Protein AF-A0A2G9TLX3-F1 (afdb_monomer)

pLDDT: mean 87.87, std 11.17, range [46.94, 97.94]

Mean predicted aligned error: 18.11 Å

Radius of gyration: 87.42 Å; Cα contacts (8 Å, |Δi|>4): 52; chains: 1; bounding box: 132×71×232 Å

Solvent-accessible s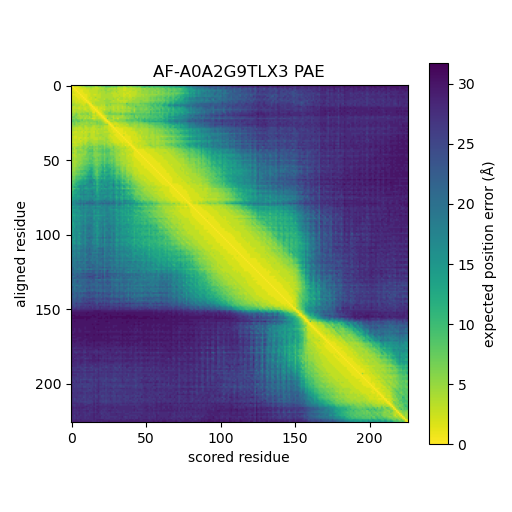urface area (backbone atoms only — not comparable to full-atom values): 12057 Å² total; per-residue (Å²): 104,75,36,47,56,42,23,53,44,14,67,75,66,41,23,43,83,88,74,67,50,65,52,96,43,73,65,58,30,51,54,51,25,49,52,27,42,53,45,57,65,47,49,60,57,52,48,55,51,49,51,50,52,49,53,54,49,53,52,50,49,54,53,49,58,56,51,50,54,54,51,51,52,50,49,52,44,48,67,52,52,50,50,49,51,53,50,52,53,56,48,50,55,50,50,51,55,52,50,51,56,50,49,53,52,48,52,53,51,51,52,53,50,53,55,50,52,51,52,51,50,52,52,52,52,52,49,54,50,50,53,53,50,50,52,50,52,49,53,52,50,51,52,51,49,53,52,51,49,51,63,72,64,50,79,84,67,62,51,72,68,54,59,49,46,56,50,52,50,52,54,50,50,54,51,49,53,52,49,52,55,51,52,52,52,49,54,51,50,52,51,50,51,52,52,53,52,50,53,53,52,51,52,52,52,53,49,54,52,49,51,49,44,53,61,60,49,48,53,48,52,56,61,75,73,110

Organism: Teladorsagia circumcincta (NCBI:txid45464)

Foldseek 3Di:
DVLQVQLVCLLVQCAHPVPRHHDPDPVVSNVSSVVSVVCVVVVVVVVVVVVVVVVVVVVVVVVVVVVVVVVVVVVCCCVPPVVVVVVVVVVVVVVVVVVVVVVVVVVVVVVVVVVVVVVVVVVVVVVVVVVVVVVVVVVVVVVVVVVVVCVVVPPPPPPVVNVVVVVVVVVVVVVVVVVVVVVVVVVVVVVVVVVVVVVVVVVVVVVVVVVVCCVPVVVVVVVV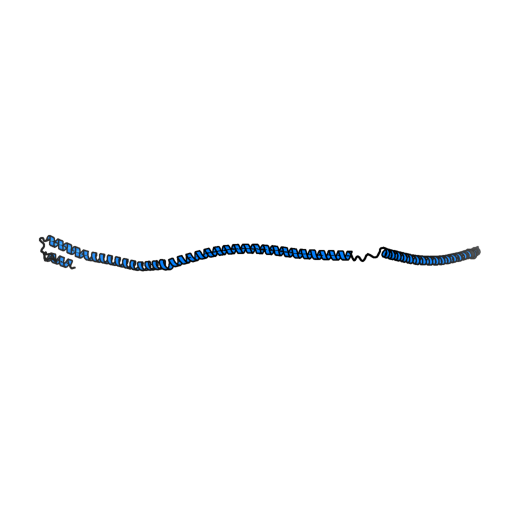VD

Structure (mmCIF, N/CA/C/O backbone):
data_AF-A0A2G9TLX3-F1
#
_entry.id   AF-A0A2G9TLX3-F1
#
loop_
_atom_site.group_PDB
_atom_site.id
_atom_site.type_symbol
_atom_site.label_atom_id
_atom_site.label_alt_id
_atom_site.label_comp_id
_atom_site.label_asym_id
_atom_site.label_entity_id
_atom_site.label_seq_id
_atom_site.pdbx_PDB_ins_code
_atom_site.Cartn_x
_atom_site.Cartn_y
_atom_site.Cartn_z
_atom_site.occupancy
_atom_site.B_iso_or_equiv
_atom_site.auth_seq_id
_atom_site.auth_comp_id
_atom_site.auth_asym_id
_atom_site.auth_atom_id
_atom_site.pdbx_PDB_model_num
ATOM 1 N N . THR A 1 1 ? -46.660 -21.086 75.936 1.00 73.44 1 THR A N 1
ATOM 2 C CA . THR A 1 1 ? -46.114 -19.746 75.601 1.00 73.44 1 THR A CA 1
ATOM 3 C C . THR A 1 1 ? -46.505 -18.732 76.670 1.00 73.44 1 THR A C 1
ATOM 5 O O . THR A 1 1 ? -47.383 -19.012 77.476 1.00 73.44 1 THR A O 1
ATOM 8 N N . LEU A 1 2 ? -45.856 -17.562 76.717 1.00 83.44 2 LEU A N 1
ATOM 9 C CA . LEU A 1 2 ? -46.166 -16.490 77.683 1.00 83.44 2 LEU A CA 1
ATOM 10 C C . LEU A 1 2 ? -47.637 -16.030 77.580 1.00 83.44 2 LEU A C 1
ATOM 12 O O . LEU A 1 2 ? -48.294 -15.775 78.585 1.00 83.44 2 LEU A O 1
ATOM 16 N N . TYR A 1 3 ? -48.181 -16.026 76.360 1.00 86.44 3 TYR A N 1
ATOM 17 C CA . TYR A 1 3 ? -49.583 -15.712 76.091 1.00 86.44 3 TYR A CA 1
ATOM 18 C C . TYR A 1 3 ? -50.564 -16.798 76.562 1.00 86.44 3 TYR A C 1
ATOM 20 O O . TYR A 1 3 ? -51.626 -16.458 77.077 1.00 86.44 3 TYR A O 1
ATOM 28 N N . GLU A 1 4 ? -50.209 -18.084 76.474 1.00 84.38 4 GLU A N 1
ATOM 29 C CA . GLU A 1 4 ? -51.008 -19.179 77.055 1.00 84.38 4 GLU A CA 1
ATOM 30 C C . GLU A 1 4 ? -51.047 -19.100 78.584 1.00 84.38 4 GLU A C 1
ATOM 32 O O . GLU A 1 4 ? -52.126 -19.196 79.166 1.00 84.38 4 GLU A O 1
ATOM 37 N N . SER A 1 5 ? -49.909 -18.842 79.247 1.00 86.06 5 SER A N 1
ATOM 38 C CA . SER A 1 5 ? -49.898 -18.699 80.710 1.00 86.06 5 SER A CA 1
ATOM 39 C C . SER A 1 5 ? -50.701 -17.482 81.165 1.00 86.06 5 SER A C 1
ATOM 41 O O . SER A 1 5 ? -51.419 -17.549 82.158 1.00 86.06 5 SER A O 1
ATOM 43 N N . TRP A 1 6 ? -50.630 -16.378 80.418 1.00 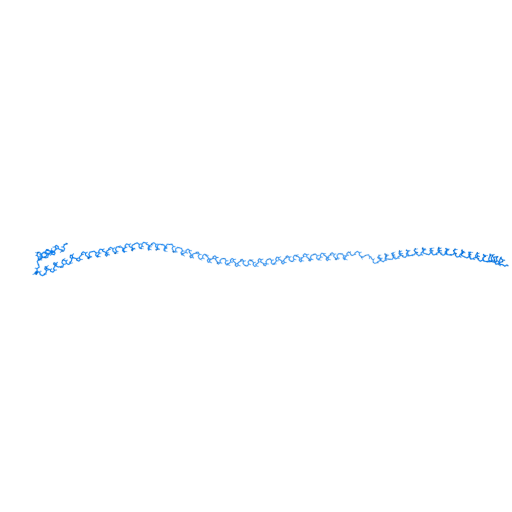88.25 6 TRP A N 1
ATOM 44 C CA . TRP A 1 6 ? -51.455 -15.196 80.657 1.00 88.25 6 TRP A CA 1
ATOM 45 C C . TRP A 1 6 ? -52.939 -15.453 80.393 1.00 88.25 6 TRP A C 1
ATOM 47 O O . TRP A 1 6 ? -53.775 -14.969 81.150 1.00 88.25 6 TRP A O 1
ATOM 57 N N . SER A 1 7 ? -53.288 -16.239 79.376 1.00 86.69 7 SER A N 1
ATOM 58 C CA . SER A 1 7 ? -54.673 -16.631 79.095 1.00 86.69 7 SER A CA 1
ATOM 59 C C . SER A 1 7 ? -55.254 -17.505 80.216 1.00 86.69 7 SER A C 1
ATOM 61 O O . SER A 1 7 ? -56.364 -17.259 80.703 1.00 86.69 7 SER A O 1
ATOM 63 N N . GLU A 1 8 ? -54.474 -18.468 80.714 1.00 85.44 8 GLU A N 1
ATOM 64 C CA . GLU A 1 8 ? -54.830 -19.270 81.886 1.00 85.44 8 GLU A CA 1
ATOM 65 C C . GLU A 1 8 ? -54.961 -18.430 83.162 1.00 85.44 8 GLU A C 1
ATOM 67 O O . GLU A 1 8 ? -55.834 -18.673 83.995 1.00 85.44 8 GLU A O 1
ATOM 72 N N . GLU A 1 9 ? -54.100 -17.434 83.346 1.00 84.50 9 GLU A N 1
ATOM 73 C CA . GLU A 1 9 ? -54.146 -16.566 84.518 1.00 84.50 9 GLU A CA 1
ATOM 74 C C . GLU A 1 9 ? -55.348 -15.610 84.481 1.00 84.50 9 GLU A C 1
ATOM 76 O O . GLU A 1 9 ? -56.028 -15.438 85.496 1.00 84.50 9 GLU A O 1
ATOM 81 N N . VAL A 1 10 ? -55.687 -15.071 83.305 1.00 86.31 10 VAL A N 1
ATOM 82 C CA . VAL A 1 10 ? -56.891 -14.253 83.080 1.00 86.31 10 VAL A CA 1
ATOM 83 C C . VAL A 1 10 ? -58.158 -15.051 83.372 1.00 86.31 10 VAL A C 1
ATOM 85 O O . VAL A 1 10 ? -59.064 -14.545 84.037 1.00 86.31 10 VAL A O 1
ATOM 88 N N . THR A 1 11 ? -58.224 -16.307 82.925 1.00 82.25 11 THR A N 1
ATOM 89 C CA . THR A 1 11 ? -59.381 -17.184 83.164 1.00 82.25 11 THR A CA 1
ATOM 90 C C . THR A 1 11 ? -59.491 -17.619 84.626 1.00 82.25 11 THR A C 1
ATOM 92 O O . THR A 1 11 ? -60.596 -17.626 85.171 1.00 82.25 11 THR A O 1
ATOM 95 N N . LYS A 1 12 ? -58.367 -17.900 85.304 1.00 84.50 12 LYS A N 1
ATOM 96 C CA . LYS A 1 12 ? -58.331 -18.284 86.731 1.00 84.50 12 LYS A CA 1
ATOM 97 C C . LYS A 1 12 ? -58.613 -17.115 87.681 1.00 84.50 12 LYS A C 1
ATOM 99 O O . LYS A 1 12 ? -59.341 -17.287 88.656 1.00 84.50 12 LYS A O 1
ATOM 104 N N . ARG A 1 13 ? -58.031 -15.935 87.439 1.00 84.50 13 ARG A N 1
ATOM 105 C CA . ARG A 1 13 ? -58.075 -14.788 88.371 1.00 84.50 13 ARG A CA 1
ATOM 106 C C . ARG A 1 13 ? -59.071 -13.697 87.976 1.00 84.50 13 ARG A C 1
ATOM 108 O O . ARG A 1 13 ? -59.382 -12.844 88.806 1.00 84.50 13 ARG A O 1
ATOM 115 N N . SER A 1 14 ? -59.597 -13.718 86.746 1.00 82.50 14 SER A N 1
ATOM 116 C CA . SER A 1 14 ? -60.480 -12.667 86.203 1.00 82.50 14 SER A CA 1
ATOM 117 C C . SER A 1 14 ? -59.888 -11.253 86.345 1.00 82.50 14 SER A C 1
ATOM 119 O O . SER A 1 14 ? -60.608 -10.272 86.559 1.00 82.50 14 SER A O 1
ATOM 121 N N . CYS A 1 15 ? -58.565 -11.139 86.232 1.00 83.81 15 CYS A N 1
ATOM 122 C CA . CYS A 1 15 ? -57.826 -9.882 86.250 1.00 83.81 15 CYS A CA 1
ATOM 123 C C . CYS A 1 15 ? -56.797 -9.842 85.116 1.00 83.81 15 CYS A C 1
ATOM 125 O O . CYS A 1 15 ? -56.424 -10.872 84.558 1.00 83.81 15 CYS A O 1
ATOM 127 N N . CYS A 1 16 ? -56.377 -8.637 84.737 1.00 83.62 16 CYS A N 1
ATOM 128 C CA . CYS A 1 16 ? -55.334 -8.447 83.737 1.00 83.62 16 CYS A CA 1
ATOM 129 C C . CYS A 1 16 ? -53.972 -8.917 84.291 1.00 83.62 16 CYS A C 1
ATOM 131 O O . CYS A 1 16 ? -53.586 -8.454 85.363 1.00 83.62 16 CYS A O 1
ATOM 133 N N . PRO A 1 17 ? -53.200 -9.743 83.566 1.00 82.19 17 PRO A N 1
ATOM 134 C CA . PRO A 1 17 ? -51.939 -10.310 84.046 1.00 82.19 17 PRO A CA 1
ATOM 135 C C . PRO A 1 17 ? -50.790 -9.288 84.054 1.00 82.19 17 PRO A C 1
ATOM 137 O O . PRO A 1 17 ? -49.752 -9.532 84.654 1.00 82.19 17 PRO A O 1
ATOM 140 N N . LEU A 1 18 ? -50.972 -8.126 83.412 1.00 83.69 18 LEU A N 1
ATOM 141 C CA . LEU A 1 18 ? -49.962 -7.061 83.337 1.00 83.69 18 LEU A CA 1
ATOM 142 C C . LEU A 1 18 ? -50.152 -5.953 84.378 1.00 83.69 18 LEU A C 1
ATOM 144 O O . LEU A 1 18 ? -49.200 -5.262 84.721 1.00 83.69 18 LEU A O 1
ATOM 148 N N . CYS A 1 19 ? -51.384 -5.728 84.838 1.00 86.62 19 CYS A N 1
ATOM 149 C CA . CYS A 1 19 ? -51.700 -4.615 85.740 1.00 86.62 19 CYS A CA 1
ATOM 150 C C . CYS A 1 19 ? -52.618 -4.994 86.909 1.00 86.62 19 CYS A C 1
ATOM 152 O O . CYS A 1 19 ? -53.073 -4.106 87.628 1.00 86.62 19 CYS A O 1
ATOM 154 N N . GLU A 1 20 ? -52.938 -6.284 87.057 1.00 82.62 20 GLU A N 1
ATOM 155 C CA . GLU A 1 20 ? -53.738 -6.902 88.129 1.00 82.62 20 GLU A CA 1
ATOM 156 C C . GLU A 1 20 ? -55.159 -6.338 88.326 1.00 82.62 20 GLU A C 1
ATOM 158 O O . GLU A 1 20 ? -55.901 -6.760 89.217 1.00 82.62 20 GLU A O 1
ATOM 163 N N . ARG A 1 21 ? -55.604 -5.420 87.460 1.00 84.44 21 ARG A N 1
ATOM 164 C CA . ARG A 1 21 ? -56.958 -4.859 87.501 1.00 84.44 21 ARG A CA 1
ATOM 165 C C . ARG A 1 21 ? -57.988 -5.942 87.193 1.00 84.44 21 ARG A C 1
ATOM 167 O O . ARG A 1 21 ? -57.887 -6.626 86.174 1.00 84.44 21 ARG A O 1
ATOM 174 N N . ARG A 1 22 ? -58.996 -6.079 88.061 1.00 83.31 22 ARG A N 1
ATOM 175 C CA . ARG A 1 22 ? -60.128 -6.994 87.849 1.00 83.31 22 ARG A CA 1
ATOM 176 C C . ARG A 1 22 ? -61.022 -6.495 86.721 1.00 83.31 22 ARG A C 1
ATOM 178 O O . ARG A 1 22 ? -61.288 -5.297 86.624 1.00 83.31 22 ARG A O 1
ATOM 185 N N . PHE A 1 23 ? -61.516 -7.417 85.903 1.00 83.44 23 PHE A N 1
ATOM 186 C CA . PHE A 1 23 ? -62.503 -7.078 84.885 1.00 83.44 23 PHE A CA 1
ATOM 187 C C . PHE A 1 23 ? -63.855 -6.782 85.536 1.00 83.44 23 PHE A C 1
ATOM 189 O O . PHE A 1 23 ? -64.290 -7.480 86.451 1.00 83.44 23 PHE A O 1
ATOM 196 N N . THR A 1 24 ? -64.533 -5.744 85.047 1.00 79.19 24 THR A N 1
ATOM 197 C CA . THR A 1 24 ? -65.889 -5.378 85.485 1.00 79.19 24 THR A CA 1
ATOM 198 C C . THR A 1 24 ? -66.944 -6.375 85.000 1.00 79.19 24 THR A C 1
ATOM 200 O O . THR A 1 24 ? -68.021 -6.461 85.584 1.00 79.19 24 THR A O 1
ATOM 203 N N . SER A 1 25 ? -66.637 -7.161 83.963 1.00 80.94 25 SER A N 1
ATOM 204 C CA . SER A 1 25 ? -67.500 -8.206 83.413 1.00 80.94 25 SER A CA 1
ATOM 205 C C . SER A 1 25 ? -66.706 -9.477 83.099 1.00 80.94 25 SER A C 1
ATOM 207 O O . SER A 1 25 ? -65.547 -9.422 82.683 1.00 80.94 25 SER A O 1
ATOM 209 N N . LYS A 1 26 ? -67.346 -10.646 83.253 1.00 79.50 26 LYS A N 1
ATOM 210 C CA . LYS A 1 26 ? -66.757 -11.940 82.855 1.00 79.50 26 LYS A CA 1
ATOM 211 C C . LYS A 1 26 ? -66.467 -12.001 81.349 1.00 79.50 26 LYS A C 1
ATOM 213 O O . LYS A 1 26 ? -65.502 -12.634 80.941 1.00 79.50 26 LYS A O 1
ATOM 218 N N . THR A 1 27 ? -67.258 -11.297 80.541 1.00 83.25 27 THR A N 1
ATOM 219 C CA . THR A 1 27 ? -67.095 -11.210 79.084 1.00 83.25 27 THR A CA 1
ATOM 220 C C . THR A 1 27 ? -65.762 -10.572 78.686 1.00 83.25 27 THR A C 1
ATOM 222 O O . THR A 1 27 ? -65.105 -11.076 77.783 1.00 83.25 27 THR A O 1
ATOM 225 N N . GLY A 1 28 ? -65.310 -9.529 79.398 1.00 82.31 28 GLY A N 1
ATOM 226 C CA . GLY A 1 28 ? -64.027 -8.872 79.113 1.00 82.31 28 GLY A CA 1
ATOM 227 C C . GLY A 1 28 ? -62.806 -9.752 79.408 1.00 82.31 28 GLY A C 1
ATOM 228 O O . GLY A 1 28 ? -61.821 -9.705 78.677 1.00 82.31 28 GLY A O 1
ATOM 229 N N . ALA A 1 29 ? -62.889 -10.606 80.435 1.00 83.94 29 ALA A N 1
ATOM 230 C CA . ALA A 1 29 ? -61.846 -11.591 80.730 1.00 83.94 29 ALA A CA 1
ATOM 231 C C . ALA A 1 29 ? -61.767 -12.679 79.641 1.00 83.94 29 ALA A C 1
ATOM 233 O O . ALA A 1 29 ? -60.675 -13.060 79.225 1.00 83.94 29 ALA A O 1
ATOM 234 N N . ILE A 1 30 ? -62.918 -13.143 79.143 1.00 85.06 30 ILE A N 1
ATOM 235 C CA . ILE A 1 30 ? -62.998 -14.150 78.073 1.00 85.06 30 ILE A CA 1
ATOM 236 C C . ILE A 1 30 ? -62.476 -13.584 76.746 1.00 85.06 30 ILE A C 1
ATOM 238 O O . ILE A 1 30 ? -61.712 -14.254 76.062 1.00 85.06 30 ILE A O 1
ATOM 242 N N . GLU A 1 31 ? -62.828 -12.344 76.398 1.00 87.56 31 GLU A N 1
ATOM 243 C CA . GLU A 1 31 ? -62.357 -11.701 75.165 1.00 87.56 31 GLU A CA 1
ATOM 244 C C . GLU A 1 31 ? -60.836 -11.490 75.171 1.00 87.56 31 GLU A C 1
ATOM 246 O O .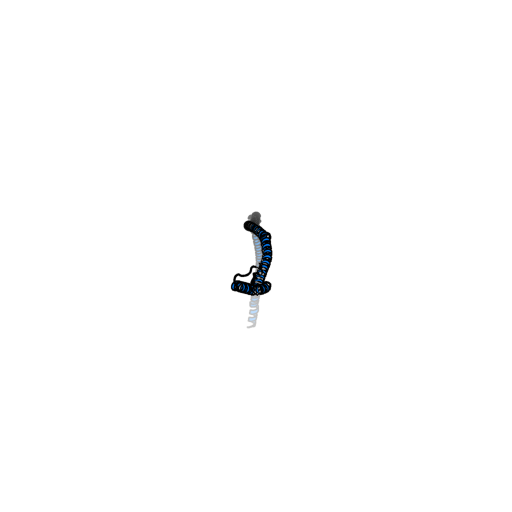 GLU A 1 31 ? -60.171 -11.740 74.165 1.00 87.56 31 GLU A O 1
ATOM 251 N N . LEU A 1 32 ? -60.262 -11.073 76.307 1.00 86.06 32 LEU A N 1
ATOM 252 C CA . LEU A 1 32 ? -58.810 -10.952 76.437 1.00 86.06 32 LEU A CA 1
ATOM 253 C C . LEU A 1 32 ? -58.123 -12.322 76.376 1.00 86.06 32 LEU A C 1
ATOM 255 O O . LEU A 1 32 ? -57.114 -12.454 75.695 1.00 86.06 32 LEU A O 1
ATOM 259 N N . SER A 1 33 ? -58.664 -13.335 77.056 1.00 86.56 33 SER A N 1
ATOM 260 C CA . SER A 1 33 ? -58.145 -14.708 77.005 1.00 86.56 33 SER A CA 1
ATOM 261 C C . SER A 1 33 ? -58.169 -15.278 75.580 1.00 86.56 33 SER A C 1
ATOM 263 O O . SER A 1 33 ? -57.171 -15.860 75.155 1.00 86.56 33 SER A O 1
ATOM 265 N N . GLY A 1 34 ? -59.245 -15.033 74.823 1.00 88.00 34 GLY A N 1
ATOM 266 C CA . GLY A 1 34 ? -59.351 -15.385 73.405 1.00 88.00 34 GLY A CA 1
ATOM 267 C C . GLY A 1 34 ? -58.285 -14.691 72.559 1.00 88.00 34 GLY A C 1
ATOM 268 O O . GLY A 1 34 ? -57.508 -15.365 71.898 1.00 88.00 34 GLY A O 1
ATOM 269 N N . LYS A 1 35 ? -58.141 -13.365 72.683 1.00 88.94 35 LYS A N 1
ATOM 270 C CA . LYS A 1 35 ? -57.097 -12.604 71.968 1.00 88.94 35 LYS A CA 1
ATOM 271 C C . LYS A 1 35 ? -55.680 -13.054 72.325 1.00 88.94 35 LYS A C 1
ATOM 273 O O . LYS A 1 35 ? -54.818 -13.084 71.457 1.00 88.94 35 LYS A O 1
ATOM 278 N N . LEU A 1 36 ? -55.417 -13.389 73.589 1.00 87.81 36 LEU A N 1
ATOM 279 C CA . LEU A 1 36 ? -54.118 -13.911 74.020 1.00 87.81 36 LEU A CA 1
ATOM 280 C C . LEU A 1 36 ? -53.831 -15.276 73.385 1.00 87.81 36 LEU A C 1
ATOM 282 O O . LEU A 1 36 ? -52.704 -15.516 72.969 1.00 87.81 36 LEU A O 1
ATOM 286 N N . LEU A 1 37 ? -54.838 -16.142 73.272 1.00 86.31 37 LEU A N 1
ATOM 287 C CA . LEU A 1 37 ? -54.704 -17.442 72.617 1.00 86.31 37 LEU A CA 1
ATOM 288 C C . LEU A 1 37 ? -54.538 -17.296 71.095 1.00 86.31 37 LEU A C 1
ATOM 290 O O . LEU A 1 37 ? -53.656 -17.912 70.510 1.00 86.31 37 LEU A O 1
ATOM 294 N N . ASP A 1 38 ? -55.309 -16.409 70.466 1.00 88.69 38 ASP A N 1
ATOM 295 C CA . ASP A 1 38 ? -55.179 -16.095 69.039 1.00 88.69 38 ASP A CA 1
ATOM 296 C C . ASP A 1 38 ? -53.779 -15.550 68.727 1.00 88.69 38 ASP A C 1
ATOM 298 O O . ASP A 1 38 ? -53.137 -15.968 67.764 1.00 88.69 38 ASP A O 1
ATOM 302 N N . MET A 1 39 ? -53.250 -14.667 69.582 1.00 86.25 39 MET A N 1
ATOM 303 C CA . MET A 1 39 ? -51.867 -14.203 69.472 1.00 86.25 39 MET A CA 1
ATOM 304 C C . MET A 1 39 ? -50.852 -15.315 69.752 1.00 86.25 39 MET A C 1
ATOM 306 O O . MET A 1 39 ? -49.802 -15.333 69.115 1.00 86.25 39 MET A O 1
ATOM 310 N N . SER A 1 40 ? -51.121 -16.251 70.669 1.00 87.56 40 SER A N 1
ATOM 311 C CA . SER A 1 40 ? -50.199 -17.366 70.926 1.00 87.56 40 SER A CA 1
ATOM 312 C C . SER A 1 40 ? -50.056 -18.289 69.719 1.00 87.56 40 SER A C 1
ATOM 314 O O . SER A 1 40 ? -48.986 -18.865 69.535 1.00 87.56 40 SER A O 1
ATOM 316 N N . LEU A 1 41 ? -51.107 -18.393 68.902 1.00 86.56 41 LEU A N 1
ATOM 317 C CA . LEU A 1 41 ? -51.125 -19.167 67.666 1.00 86.56 41 LEU A CA 1
ATOM 318 C C . LEU A 1 41 ? -50.537 -18.391 66.477 1.00 86.56 41 LEU A C 1
ATOM 320 O O . LEU A 1 41 ? -49.801 -18.974 65.693 1.00 86.56 41 LEU A O 1
ATOM 324 N N . ALA A 1 42 ? -50.816 -17.090 66.350 1.00 88.06 42 ALA A N 1
ATOM 325 C CA . ALA A 1 42 ? -50.397 -16.295 65.189 1.00 88.06 42 ALA A CA 1
ATOM 326 C C . ALA A 1 42 ? -48.952 -15.762 65.263 1.00 88.06 42 ALA A C 1
ATOM 328 O O . ALA A 1 42 ? -48.285 -15.623 64.239 1.00 88.06 42 ALA A O 1
ATOM 329 N N . VAL A 1 43 ? -48.451 -15.448 66.463 1.00 88.81 43 VAL A N 1
ATOM 330 C CA . VAL A 1 43 ? -47.122 -14.833 66.642 1.00 88.81 43 VAL A CA 1
ATOM 331 C C . VAL A 1 43 ? -45.967 -15.723 66.151 1.00 88.81 43 VAL A C 1
ATOM 333 O O . VAL A 1 43 ? -45.069 -15.176 65.516 1.00 88.81 43 VAL A O 1
ATOM 336 N N . PRO A 1 44 ? -45.945 -17.050 66.386 1.00 89.81 44 PRO A N 1
ATOM 337 C CA . PRO A 1 44 ? -44.897 -17.919 65.842 1.00 89.81 44 PRO A CA 1
ATOM 338 C C . PRO A 1 44 ? -44.818 -17.883 64.309 1.00 89.81 44 PRO A C 1
ATOM 340 O O . PRO A 1 44 ? -43.733 -17.704 63.760 1.00 89.81 44 PRO A O 1
ATOM 343 N N . ASP A 1 45 ? -45.963 -17.954 63.626 1.00 90.31 45 ASP A N 1
ATOM 344 C CA . ASP A 1 45 ? -46.032 -17.908 62.159 1.00 90.31 45 ASP A CA 1
ATOM 345 C C . ASP A 1 45 ? -45.565 -16.551 61.609 1.00 90.31 45 ASP A C 1
ATOM 347 O O . ASP A 1 45 ? -44.864 -16.475 60.593 1.00 90.31 45 ASP A O 1
ATOM 351 N N . ASP A 1 46 ? -45.934 -15.460 62.287 1.00 91.62 46 ASP A N 1
ATOM 352 C CA . ASP A 1 46 ? -45.483 -14.115 61.940 1.00 91.62 46 ASP A CA 1
ATOM 353 C C . ASP A 1 46 ? -43.971 -13.945 62.159 1.00 91.62 46 ASP A C 1
ATOM 355 O O . ASP A 1 46 ? -43.312 -13.323 61.320 1.00 91.62 46 ASP A O 1
ATOM 359 N N . ILE A 1 47 ? -43.410 -14.520 63.231 1.00 92.69 47 ILE A N 1
ATOM 360 C CA . ILE A 1 47 ? -41.962 -14.547 63.485 1.00 92.69 47 ILE A CA 1
ATOM 361 C C . ILE A 1 47 ? -41.251 -15.301 62.360 1.00 92.69 47 ILE A C 1
ATOM 363 O O . ILE A 1 47 ? -40.369 -14.728 61.726 1.00 92.69 47 ILE A O 1
ATOM 367 N N . GLU A 1 48 ? -41.676 -16.522 62.026 1.00 94.44 48 GLU A N 1
ATOM 368 C CA . GLU A 1 48 ? -41.057 -17.302 60.946 1.00 94.44 48 GLU A CA 1
ATOM 369 C C . GLU A 1 48 ? -41.161 -16.607 59.580 1.00 94.44 48 GLU A C 1
ATOM 371 O O . GLU A 1 48 ? -40.256 -16.701 58.742 1.00 94.44 48 GLU A O 1
ATOM 376 N N . ARG A 1 49 ? -42.275 -15.915 59.313 1.00 95.62 49 ARG A N 1
ATOM 377 C CA . ARG A 1 49 ? -42.445 -15.132 58.082 1.00 95.62 49 ARG A CA 1
ATOM 378 C C . ARG A 1 49 ? -41.468 -13.961 58.042 1.00 95.62 49 ARG A C 1
ATOM 380 O O . ARG A 1 49 ? -40.862 -13.725 56.996 1.00 95.62 49 ARG A O 1
ATOM 387 N N . LEU A 1 50 ? -41.332 -13.225 59.144 1.00 95.44 50 LEU A N 1
ATOM 388 C CA . LEU A 1 50 ? -40.411 -12.094 59.242 1.00 95.44 50 LEU A CA 1
ATOM 389 C C . LEU A 1 50 ? -38.954 -12.554 59.150 1.00 95.44 50 LEU A C 1
ATOM 391 O O . LEU A 1 50 ? -38.183 -11.947 58.414 1.00 95.44 50 LEU A O 1
ATOM 395 N N . GLU A 1 51 ? -38.589 -13.659 59.799 1.00 95.75 51 GLU A N 1
ATOM 396 C CA . GLU A 1 51 ? -37.251 -14.251 59.702 1.00 95.75 51 GLU A CA 1
ATOM 397 C C . GLU A 1 51 ? -36.907 -14.642 58.261 1.00 95.75 51 GLU A C 1
ATOM 399 O O . GLU A 1 51 ? -35.831 -14.295 57.771 1.00 95.75 51 GLU A O 1
ATOM 404 N N . ARG A 1 52 ? -37.839 -15.272 57.532 1.00 96.69 52 ARG A N 1
ATOM 405 C CA . ARG A 1 52 ? -37.656 -15.568 56.100 1.00 96.69 52 ARG A CA 1
ATOM 406 C C . ARG A 1 52 ? -37.468 -14.305 55.264 1.00 96.69 52 ARG A C 1
ATOM 408 O O . ARG A 1 52 ? -36.581 -14.264 54.414 1.00 96.69 52 ARG A O 1
ATOM 415 N N . GLN A 1 53 ? -38.263 -13.264 55.508 1.00 96.00 53 GLN A N 1
ATOM 416 C CA . GLN A 1 53 ? -38.129 -11.993 54.789 1.00 96.00 53 GLN A CA 1
ATOM 417 C C . GLN A 1 53 ? -36.786 -11.308 55.060 1.00 96.00 53 GLN A C 1
ATOM 419 O O . GLN A 1 53 ? -36.173 -10.786 54.127 1.00 96.00 53 GLN A O 1
ATOM 424 N N . VAL A 1 54 ? -36.313 -11.335 56.308 1.00 97.31 54 VAL A N 1
ATOM 425 C CA . VAL A 1 54 ? -34.998 -10.802 56.685 1.00 97.31 54 VAL A CA 1
ATOM 426 C C . VAL A 1 54 ? -33.890 -11.590 55.991 1.00 97.31 54 VAL A C 1
ATOM 428 O O . VAL A 1 54 ? -33.057 -10.984 55.322 1.00 97.31 54 VAL A O 1
ATOM 431 N N . GLN A 1 55 ? -33.928 -12.925 56.029 1.00 96.62 55 GLN A N 1
ATOM 432 C CA . GLN A 1 55 ? -32.937 -13.766 55.346 1.00 96.62 55 GLN A CA 1
ATOM 433 C C . GLN A 1 55 ? -32.895 -13.516 53.831 1.00 96.62 55 GLN A C 1
ATOM 435 O O . GLN A 1 55 ? -31.816 -13.414 53.243 1.00 96.62 55 GLN A O 1
ATOM 440 N N . GLU A 1 56 ? -34.052 -13.379 53.178 1.00 96.81 56 GLU A N 1
ATOM 441 C CA . GLU A 1 56 ? -34.118 -13.043 51.753 1.00 96.81 56 GLU A CA 1
ATOM 442 C C . GLU A 1 56 ? -33.546 -11.654 51.445 1.00 96.81 56 GLU A C 1
ATOM 444 O O . GLU A 1 56 ? -32.903 -11.467 50.406 1.00 96.81 56 GLU A O 1
ATOM 449 N N . ALA A 1 57 ? -33.796 -10.670 52.310 1.00 96.00 57 ALA A N 1
ATOM 450 C CA . ALA A 1 57 ? -33.264 -9.321 52.159 1.00 96.00 57 ALA A CA 1
ATOM 451 C C . ALA A 1 57 ? -31.738 -9.302 52.335 1.00 96.00 57 ALA A C 1
ATOM 453 O O . ALA A 1 57 ? -31.042 -8.751 51.483 1.00 96.00 57 ALA A O 1
ATOM 454 N N . GLU A 1 58 ? -31.213 -9.979 53.356 1.00 96.06 58 GLU A N 1
ATOM 455 C CA . GLU A 1 58 ? -29.773 -10.119 53.601 1.00 96.06 58 GLU A CA 1
ATOM 456 C C . GLU A 1 58 ? -29.059 -10.847 52.454 1.00 96.06 58 GLU A C 1
ATOM 458 O O . GLU A 1 58 ? -27.959 -10.476 52.045 1.00 96.06 58 GLU A O 1
ATOM 463 N N . GLU A 1 59 ? -29.682 -11.884 51.890 1.00 96.44 59 GLU A N 1
ATOM 464 C CA . GLU A 1 59 ? -29.162 -12.599 50.724 1.00 96.44 59 GLU A CA 1
ATOM 465 C C . GLU A 1 59 ? -29.109 -11.689 49.485 1.00 96.44 59 GLU A C 1
ATOM 467 O O . GLU A 1 59 ? -28.116 -11.686 48.749 1.00 96.44 59 GLU A O 1
ATOM 472 N N . LYS A 1 60 ? -30.148 -10.873 49.257 1.00 96.31 60 LYS A N 1
ATOM 473 C CA . LYS A 1 60 ? -30.161 -9.869 48.181 1.00 96.31 60 LYS A CA 1
ATOM 474 C C . LYS A 1 60 ? -29.086 -8.807 48.400 1.00 96.31 60 LYS A C 1
ATOM 476 O O . LYS A 1 60 ? -28.387 -8.461 47.448 1.00 96.31 60 LYS A O 1
ATOM 481 N N . GLU A 1 61 ? -28.911 -8.330 49.628 1.00 95.19 61 GLU A N 1
ATOM 482 C CA . GLU A 1 61 ? -27.882 -7.351 49.976 1.00 95.19 61 GLU A CA 1
ATOM 483 C C . G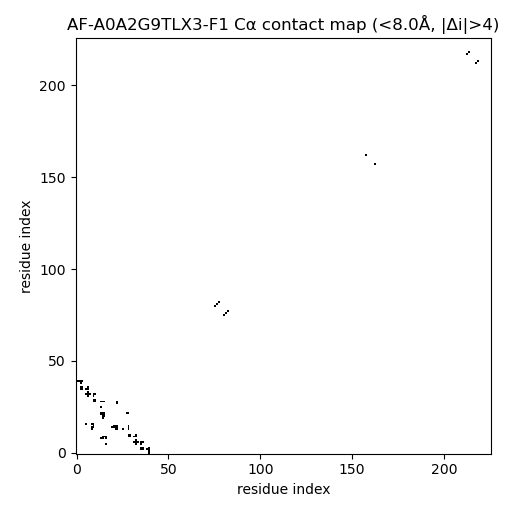LU A 1 61 ? -26.474 -7.912 49.748 1.00 95.19 61 GLU A C 1
ATOM 485 O O . GLU A 1 61 ? -25.655 -7.265 49.093 1.00 95.19 61 GLU A O 1
ATOM 490 N N . ARG A 1 62 ? -26.214 -9.165 50.151 1.00 95.56 62 ARG A N 1
ATOM 491 C CA . ARG A 1 62 ? -24.944 -9.855 49.865 1.00 95.56 62 ARG A CA 1
ATOM 492 C C . ARG A 1 62 ? -24.666 -9.960 48.364 1.00 95.56 62 ARG A C 1
ATOM 494 O O . ARG A 1 62 ? -23.543 -9.708 47.924 1.00 95.56 62 ARG A O 1
ATOM 501 N N . ARG A 1 63 ? -25.677 -10.276 47.549 1.00 95.62 63 ARG A N 1
ATOM 502 C CA . ARG A 1 63 ? -25.530 -10.312 46.081 1.00 95.62 63 ARG A CA 1
ATOM 503 C C . ARG A 1 63 ? -25.233 -8.934 45.496 1.00 95.62 63 ARG A C 1
ATOM 505 O O . ARG A 1 63 ? -24.375 -8.825 44.620 1.00 95.62 63 ARG A O 1
ATOM 512 N N . LEU A 1 64 ? -25.901 -7.888 45.982 1.00 95.88 64 LEU A N 1
ATOM 513 C CA . LEU A 1 64 ? -25.662 -6.512 45.543 1.00 95.88 64 LEU A CA 1
ATOM 514 C C . LEU A 1 64 ? -24.263 -6.025 45.931 1.00 95.88 64 LEU A C 1
ATOM 516 O O . LEU A 1 64 ? -23.576 -5.438 45.096 1.00 95.88 64 LEU A O 1
ATOM 520 N N . ALA A 1 65 ? -23.805 -6.324 47.148 1.00 95.56 65 ALA A N 1
ATOM 521 C CA . ALA A 1 65 ? -22.456 -5.996 47.600 1.00 95.56 65 ALA A CA 1
ATOM 522 C C . ALA A 1 65 ? -21.385 -6.629 46.694 1.00 95.56 65 ALA A C 1
ATOM 524 O O . ALA A 1 65 ? -20.460 -5.94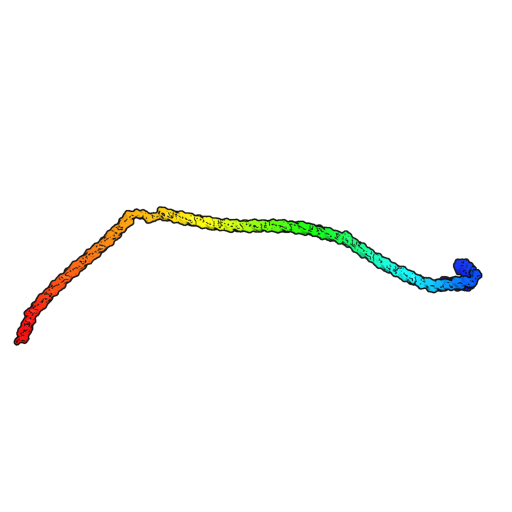3 46.257 1.00 95.56 65 ALA A O 1
ATOM 525 N N . ASN A 1 66 ? -21.557 -7.900 46.314 1.00 95.12 66 ASN A N 1
ATOM 526 C CA . ASN A 1 66 ? -20.663 -8.567 45.363 1.00 95.12 66 ASN A CA 1
ATOM 527 C C . ASN A 1 66 ? -20.714 -7.926 43.964 1.00 95.12 66 ASN A C 1
ATOM 529 O O . ASN A 1 66 ? -19.675 -7.704 43.341 1.00 95.12 66 ASN A O 1
ATOM 533 N N . ALA A 1 67 ? -21.906 -7.576 43.471 1.00 95.75 67 ALA A N 1
ATOM 534 C CA . ALA A 1 67 ? -22.060 -6.915 42.176 1.00 95.75 67 ALA A CA 1
ATOM 535 C C . ALA A 1 67 ? -21.377 -5.534 42.133 1.00 95.75 67 ALA A C 1
ATOM 537 O O . ALA A 1 67 ? -20.772 -5.180 41.119 1.00 95.75 67 ALA A O 1
ATOM 538 N N . LEU A 1 68 ? -21.410 -4.770 43.231 1.00 96.06 68 LEU A N 1
ATOM 539 C CA . LEU A 1 68 ? -20.750 -3.463 43.326 1.00 96.06 68 LEU A CA 1
ATOM 540 C C . LEU A 1 68 ? -19.232 -3.551 43.131 1.00 96.06 68 LEU A C 1
ATOM 542 O O . LEU A 1 68 ? -18.659 -2.687 42.466 1.00 96.06 68 LEU A O 1
ATOM 546 N N . ILE A 1 69 ? -18.590 -4.609 43.638 1.00 94.69 69 ILE A N 1
ATOM 547 C CA . ILE A 1 69 ? -17.149 -4.838 43.445 1.00 94.69 69 ILE A CA 1
ATOM 548 C C . ILE A 1 69 ? -16.832 -4.984 41.952 1.00 94.69 69 ILE A C 1
ATOM 550 O O . ILE A 1 69 ? -15.902 -4.354 41.446 1.00 94.69 69 ILE A O 1
ATOM 554 N N . HIS A 1 70 ? -17.632 -5.765 41.223 1.00 93.88 70 HIS A N 1
ATOM 555 C CA . HIS A 1 70 ? -17.456 -5.935 39.781 1.00 93.88 70 HIS A CA 1
ATOM 556 C C . HIS A 1 70 ? -17.705 -4.636 39.008 1.00 93.88 70 HIS A C 1
ATOM 558 O O . HIS A 1 70 ? -16.967 -4.322 38.075 1.00 93.88 70 HIS A O 1
ATOM 564 N N . VAL A 1 71 ? -18.696 -3.838 39.413 1.00 96.31 71 VAL A N 1
ATOM 565 C CA . VAL A 1 71 ? -18.949 -2.522 38.809 1.00 96.31 71 VAL A CA 1
ATOM 566 C C . VAL A 1 71 ? -17.763 -1.576 39.016 1.00 96.31 71 VAL A C 1
ATOM 568 O O . VAL A 1 71 ? -17.364 -0.894 38.071 1.00 96.31 71 VAL A O 1
ATOM 571 N N . ASP A 1 72 ? -17.169 -1.542 40.210 1.00 95.38 72 ASP A N 1
ATOM 572 C CA . ASP A 1 72 ? -15.988 -0.718 40.491 1.00 95.38 72 ASP A CA 1
ATOM 573 C C . ASP A 1 72 ? -14.769 -1.157 39.661 1.00 95.38 72 ASP A C 1
ATOM 575 O O . ASP A 1 72 ? -14.081 -0.329 39.059 1.00 95.38 72 ASP A O 1
ATOM 579 N N . GLN A 1 73 ? -14.551 -2.469 39.529 1.00 94.25 73 GLN A N 1
ATOM 580 C CA . GLN A 1 73 ? -13.516 -3.018 38.648 1.00 94.25 73 GLN A CA 1
ATOM 581 C C . GLN A 1 73 ? -13.739 -2.613 37.183 1.00 94.25 73 GLN A C 1
ATOM 583 O O . GLN A 1 73 ? -12.805 -2.154 36.521 1.00 94.25 73 GLN A O 1
ATOM 588 N N . CYS A 1 74 ? -14.974 -2.711 36.683 1.00 94.25 74 CYS A N 1
ATOM 589 C CA . CYS A 1 74 ? -15.327 -2.280 35.331 1.00 94.25 74 CYS A CA 1
ATOM 590 C C . CYS A 1 74 ? -15.088 -0.778 35.125 1.00 94.25 74 CYS A C 1
ATOM 592 O O . CYS A 1 74 ? -14.526 -0.388 34.100 1.00 94.25 74 CYS A O 1
ATOM 594 N N . LYS A 1 75 ? -15.445 0.065 36.103 1.00 95.75 75 LYS A N 1
ATOM 595 C CA . LYS A 1 75 ? -15.164 1.509 36.060 1.00 95.75 75 LYS A CA 1
ATOM 596 C C . LYS A 1 75 ? -13.665 1.787 35.985 1.00 95.75 75 LYS A C 1
ATOM 598 O O . LYS A 1 75 ? -13.237 2.518 35.098 1.00 95.75 75 LYS A O 1
ATOM 603 N N . LYS A 1 76 ? -12.852 1.136 36.822 1.00 95.12 76 LYS A N 1
ATOM 604 C CA . LYS A 1 76 ? -11.383 1.266 36.793 1.00 95.12 76 LYS A CA 1
ATOM 605 C C . LYS A 1 76 ? -10.783 0.857 35.447 1.00 95.12 76 LYS A C 1
ATOM 607 O O . LYS A 1 76 ? -9.900 1.543 34.935 1.00 95.12 76 LYS A O 1
ATOM 612 N N . ILE A 1 77 ? -11.264 -0.233 34.847 1.00 95.19 77 ILE A N 1
ATOM 613 C CA . ILE A 1 77 ? -10.809 -0.677 33.520 1.00 95.19 77 ILE A CA 1
ATOM 614 C C . ILE A 1 77 ? -11.195 0.342 32.443 1.00 95.19 77 ILE A C 1
ATOM 616 O O . ILE A 1 77 ? -10.367 0.687 31.598 1.00 95.19 77 ILE A O 1
ATOM 620 N N . MET A 1 78 ? -12.431 0.835 32.480 1.00 93.94 78 MET A N 1
ATOM 621 C CA . MET A 1 78 ? -12.939 1.810 31.520 1.00 93.94 78 MET A CA 1
ATOM 622 C C . MET A 1 78 ? -12.185 3.145 31.609 1.00 93.94 78 MET A C 1
ATOM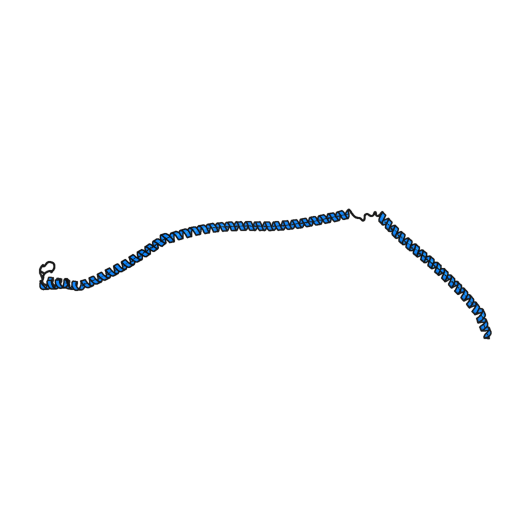 624 O O . MET A 1 78 ? -11.739 3.673 30.590 1.00 93.94 78 MET A O 1
ATOM 628 N N . ASP A 1 79 ? -12.004 3.674 32.817 1.00 92.31 79 ASP A N 1
ATOM 629 C CA . ASP A 1 79 ? -11.360 4.968 33.025 1.00 92.31 79 ASP A CA 1
ATOM 630 C C . ASP A 1 79 ? -9.841 4.915 32.856 1.00 92.31 79 ASP A C 1
ATOM 632 O O . ASP A 1 79 ? -9.259 5.862 32.332 1.00 92.31 79 ASP A O 1
ATOM 636 N N . GLY A 1 80 ? -9.201 3.814 33.249 1.00 91.25 80 GLY A N 1
ATOM 637 C CA . GLY A 1 80 ? -7.762 3.634 33.098 1.00 91.25 80 GLY A CA 1
ATOM 638 C C . GLY A 1 80 ? -7.386 3.141 31.705 1.00 91.25 80 GLY A C 1
ATOM 639 O O . GLY A 1 80 ? -6.794 3.861 30.908 1.00 91.25 80 GLY A O 1
ATOM 640 N N . LYS A 1 81 ? -7.726 1.887 31.395 1.00 93.56 81 LYS A N 1
ATOM 641 C CA . LYS A 1 81 ? -7.199 1.200 30.208 1.00 93.56 81 LYS A CA 1
ATOM 642 C C . LYS A 1 81 ? -7.896 1.639 28.928 1.00 93.56 81 LYS A C 1
ATOM 644 O O . LYS A 1 81 ? -7.228 1.953 27.949 1.00 93.56 81 LYS A O 1
ATOM 649 N N . VAL A 1 82 ? -9.229 1.688 28.921 1.00 94.75 82 VAL A N 1
ATOM 650 C CA . VAL A 1 82 ? -9.978 1.961 27.681 1.00 94.75 82 VAL A CA 1
ATOM 651 C C . VAL A 1 82 ? -9.751 3.393 27.199 1.00 94.75 82 VAL A C 1
ATOM 653 O O . VAL A 1 82 ? -9.556 3.604 26.004 1.00 94.75 82 VAL A O 1
ATOM 656 N N . LYS A 1 83 ? -9.734 4.382 28.102 1.00 94.88 83 LYS A N 1
ATOM 657 C CA . LYS A 1 83 ? -9.436 5.776 27.731 1.00 94.88 83 LYS A CA 1
ATOM 658 C C . LYS A 1 83 ? -8.023 5.944 27.171 1.00 94.88 83 LYS A C 1
ATOM 660 O O . LYS A 1 83 ? -7.873 6.625 26.158 1.00 94.88 83 LYS A O 1
ATOM 665 N N . VAL A 1 84 ? -7.020 5.316 27.787 1.00 95.12 84 VAL A N 1
ATOM 666 C CA . VAL A 1 84 ? -5.628 5.374 27.311 1.00 95.12 84 VAL A CA 1
ATOM 667 C C . VAL A 1 84 ? -5.503 4.737 25.930 1.00 95.12 84 VAL A C 1
ATOM 669 O O . VAL A 1 84 ? -5.067 5.411 25.003 1.00 95.12 84 VAL A O 1
ATOM 672 N N . VAL A 1 85 ? -6.006 3.512 25.751 1.00 96.06 85 VAL A N 1
ATOM 673 C CA . VAL A 1 85 ? -5.952 2.813 24.455 1.00 96.06 85 VAL A CA 1
ATOM 674 C C . VAL A 1 85 ? -6.682 3.601 23.367 1.00 96.06 85 VAL A C 1
ATOM 676 O O . VAL A 1 85 ? -6.184 3.726 22.255 1.00 96.06 85 VAL A O 1
ATOM 679 N N . ARG A 1 86 ? -7.843 4.201 23.663 1.00 95.50 86 ARG A N 1
ATOM 680 C CA . ARG A 1 86 ? -8.545 5.060 22.691 1.00 95.50 86 ARG A CA 1
ATOM 681 C C . ARG A 1 86 ? -7.714 6.269 22.274 1.00 95.50 86 ARG A C 1
ATOM 683 O O . ARG A 1 86 ? -7.761 6.656 21.108 1.00 95.50 86 ARG A O 1
ATOM 690 N N . LYS A 1 87 ? -6.980 6.873 23.211 1.00 96.06 87 LYS A N 1
ATOM 691 C CA . LYS A 1 87 ? -6.087 7.991 22.912 1.00 96.06 87 LYS A CA 1
ATOM 692 C C . LYS A 1 87 ? -4.915 7.533 22.042 1.00 96.06 87 LYS A C 1
ATOM 694 O O . LYS A 1 87 ? -4.692 8.150 21.009 1.00 96.06 87 LYS A O 1
ATOM 699 N N . GLU A 1 88 ? -4.258 6.433 22.404 1.00 96.69 88 GLU A N 1
ATOM 700 C CA . GLU A 1 88 ? -3.149 5.844 21.638 1.00 96.69 88 GLU A CA 1
ATOM 701 C C . GLU A 1 88 ? -3.574 5.484 20.212 1.00 96.69 88 GLU A C 1
ATOM 703 O O . GLU A 1 88 ? -2.929 5.898 19.256 1.00 96.69 88 GLU A O 1
ATOM 708 N N . VAL A 1 89 ? -4.718 4.812 20.041 1.00 96.81 89 VAL A N 1
ATOM 709 C CA . VAL A 1 89 ? -5.297 4.530 18.716 1.00 96.81 89 VAL A CA 1
ATOM 710 C C . VAL A 1 89 ? -5.552 5.827 17.941 1.00 96.81 89 VAL A C 1
ATOM 712 O O . VAL A 1 89 ? -5.269 5.912 16.749 1.00 96.81 89 VAL A O 1
ATOM 715 N N . GLY A 1 90 ? -6.057 6.866 18.608 1.00 97.56 90 GLY A N 1
ATOM 716 C CA . GLY A 1 90 ? -6.258 8.178 17.996 1.00 97.56 90 GLY A CA 1
ATOM 717 C C . GLY A 1 90 ? -4.961 8.897 17.602 1.00 97.56 90 GLY A C 1
ATOM 718 O O . GLY A 1 90 ? -4.977 9.695 16.661 1.00 97.56 90 GLY A O 1
ATOM 719 N N . ASP A 1 91 ? -3.859 8.654 18.307 1.00 97.06 91 ASP A N 1
ATOM 720 C CA . ASP A 1 91 ? -2.531 9.179 17.981 1.00 97.06 91 ASP A CA 1
ATOM 721 C C . ASP A 1 91 ? -1.920 8.397 16.803 1.00 97.06 91 ASP A C 1
ATOM 723 O O . ASP A 1 91 ? -1.518 9.016 15.815 1.00 97.06 91 ASP A O 1
ATOM 727 N N . TYR A 1 92 ? -1.983 7.060 16.823 1.00 97.00 92 TYR A N 1
ATOM 728 C CA . TYR A 1 92 ? -1.534 6.206 15.716 1.00 97.00 92 TYR A CA 1
ATOM 729 C C . TYR A 1 92 ? -2.280 6.491 14.410 1.00 97.00 92 TYR A C 1
ATOM 731 O O . TYR A 1 92 ? -1.650 6.633 13.367 1.00 97.00 92 TYR A O 1
ATOM 739 N N . ASN A 1 93 ? -3.601 6.683 14.455 1.00 96.75 93 ASN A N 1
ATOM 740 C CA . ASN A 1 93 ? -4.379 7.038 13.262 1.00 96.75 93 ASN A CA 1
ATOM 741 C C . ASN A 1 93 ? -3.947 8.392 12.666 1.00 96.75 93 ASN A C 1
ATOM 743 O O . ASN A 1 93 ? -3.962 8.588 11.448 1.00 96.75 93 ASN A O 1
ATOM 747 N N . ARG A 1 94 ? -3.558 9.357 13.512 1.00 97.06 94 ARG A N 1
ATOM 748 C CA . ARG A 1 94 ? -3.037 10.654 13.049 1.00 97.06 94 ARG A CA 1
ATOM 749 C C . ARG A 1 94 ? -1.657 10.505 12.417 1.00 97.06 94 ARG A C 1
ATOM 751 O O . ARG A 1 94 ? -1.399 11.122 11.380 1.00 97.06 94 ARG A O 1
ATOM 758 N N . GLU A 1 95 ? -0.798 9.685 13.010 1.00 97.19 95 GLU A N 1
ATOM 759 C CA . GLU A 1 95 ? 0.514 9.360 12.455 1.00 97.19 95 GLU A CA 1
ATOM 760 C C . GLU A 1 95 ? 0.383 8.646 11.102 1.00 97.19 95 GLU A C 1
ATOM 762 O O . GLU A 1 95 ? 0.970 9.099 10.118 1.00 97.19 95 GLU A O 1
ATOM 767 N N . GLU A 1 96 ? -0.473 7.629 10.999 1.00 95.38 96 GLU A N 1
ATOM 768 C CA . GLU A 1 96 ? -0.764 6.907 9.756 1.00 95.38 96 GLU A CA 1
ATOM 769 C C . GLU A 1 96 ? -1.246 7.852 8.645 1.00 95.38 96 GLU A C 1
ATOM 771 O O . GLU A 1 96 ? -0.747 7.810 7.514 1.00 95.38 96 GLU A O 1
ATOM 776 N N . ALA A 1 97 ? -2.155 8.780 8.960 1.00 96.94 97 ALA A N 1
ATOM 777 C CA . ALA A 1 97 ? -2.620 9.779 8.003 1.00 96.94 97 ALA A CA 1
ATOM 778 C C . ALA A 1 97 ? -1.481 10.706 7.530 1.00 96.94 97 ALA A C 1
ATOM 780 O O . ALA A 1 97 ? -1.422 11.093 6.357 1.00 96.94 97 ALA A O 1
ATOM 781 N N . SER A 1 98 ? -0.554 11.064 8.423 1.00 97.06 98 SER A N 1
ATOM 782 C CA . SER A 1 98 ? 0.615 11.886 8.089 1.00 97.06 98 SER A CA 1
ATOM 783 C C . SER A 1 98 ? 1.623 11.138 7.203 1.00 97.06 98 SER A C 1
ATOM 785 O O . SER A 1 98 ? 2.126 11.694 6.216 1.00 97.06 98 SER A O 1
ATOM 787 N N . LEU A 1 99 ? 1.856 9.855 7.490 1.00 96.69 99 LEU A N 1
ATOM 788 C CA . LEU A 1 99 ? 2.722 8.975 6.712 1.00 96.69 99 LEU A CA 1
ATOM 789 C C . LEU A 1 99 ? 2.133 8.713 5.327 1.00 96.69 99 LEU A C 1
ATOM 791 O O . LEU A 1 99 ? 2.850 8.804 4.333 1.00 96.69 99 LEU A O 1
ATOM 795 N N . THR A 1 100 ? 0.819 8.515 5.233 1.00 96.69 100 THR A N 1
ATOM 796 C CA . THR A 1 100 ? 0.105 8.346 3.960 1.00 96.69 100 THR A CA 1
ATOM 797 C C . THR A 1 100 ? 0.284 9.564 3.050 1.00 96.69 100 THR A C 1
ATOM 799 O O . THR A 1 100 ? 0.676 9.424 1.890 1.00 96.69 100 THR A O 1
ATOM 802 N N . LYS A 1 101 ? 0.126 10.785 3.584 1.00 97.50 101 LYS A N 1
ATOM 803 C CA . LYS A 1 101 ? 0.409 12.024 2.832 1.00 97.50 101 LYS A CA 1
ATOM 804 C C . LYS A 1 101 ? 1.867 12.109 2.374 1.00 97.50 101 LYS A C 1
ATOM 806 O O . LYS A 1 101 ? 2.156 12.610 1.285 1.00 97.50 101 LYS A O 1
ATOM 811 N N . THR A 1 102 ? 2.801 11.651 3.201 1.00 97.69 102 THR A N 1
ATOM 812 C CA . THR A 1 102 ? 4.233 11.649 2.869 1.00 97.69 102 THR A CA 1
ATOM 813 C C . THR A 1 102 ? 4.547 10.633 1.770 1.00 97.69 102 THR A C 1
ATOM 815 O O . THR A 1 102 ? 5.264 10.962 0.822 1.00 97.69 102 THR A O 1
ATOM 818 N N . LEU A 1 103 ? 3.942 9.445 1.824 1.00 97.25 103 LEU A N 1
ATOM 819 C CA . LEU A 1 103 ? 4.031 8.425 0.780 1.00 97.25 103 LEU A CA 1
ATOM 820 C C . LEU A 1 103 ? 3.486 8.927 -0.557 1.00 97.25 103 LEU A C 1
ATOM 822 O O . LEU A 1 103 ? 4.131 8.738 -1.586 1.00 97.25 103 LEU A O 1
ATOM 826 N N . GLU A 1 104 ? 2.346 9.616 -0.568 1.00 97.38 104 GLU A N 1
ATOM 827 C CA . GLU A 1 104 ? 1.814 10.220 -1.795 1.00 97.38 104 GLU A CA 1
ATOM 828 C C . GLU A 1 104 ? 2.770 11.256 -2.396 1.00 97.38 104 GLU A C 1
ATOM 830 O O . GLU A 1 104 ? 3.002 11.260 -3.608 1.00 97.38 104 GLU A O 1
ATOM 835 N N . LYS A 1 105 ? 3.376 12.113 -1.562 1.00 97.69 105 LYS A N 1
ATOM 836 C CA . LYS A 1 105 ? 4.395 13.074 -2.014 1.00 97.69 105 LYS A CA 1
ATOM 837 C C . LYS A 1 105 ? 5.606 12.363 -2.617 1.00 97.69 105 LYS A C 1
ATOM 839 O O . LYS A 1 105 ? 6.082 12.773 -3.675 1.00 97.69 105 LYS A O 1
ATOM 844 N N . LEU A 1 106 ? 6.096 11.303 -1.972 1.00 97.31 106 LEU A N 1
ATOM 845 C CA . LEU A 1 106 ? 7.221 10.509 -2.471 1.00 97.31 106 LEU A CA 1
ATOM 846 C C . LEU A 1 106 ? 6.881 9.797 -3.783 1.00 97.31 106 LEU A C 1
ATOM 848 O O . LEU A 1 106 ? 7.683 9.846 -4.711 1.00 97.31 106 LEU A O 1
ATOM 852 N N . ARG A 1 107 ? 5.678 9.228 -3.916 1.00 97.69 107 ARG A N 1
ATOM 853 C CA . ARG A 1 107 ? 5.204 8.618 -5.170 1.00 97.69 107 ARG A CA 1
ATOM 854 C C . ARG A 1 107 ? 5.177 9.620 -6.320 1.00 97.69 107 ARG A C 1
ATOM 856 O O . ARG A 1 107 ? 5.662 9.306 -7.404 1.00 97.69 107 ARG A O 1
ATOM 863 N N . LYS A 1 108 ? 4.675 10.838 -6.084 1.00 97.81 108 LYS A N 1
ATOM 864 C CA . LYS A 1 108 ? 4.689 11.913 -7.092 1.00 97.81 108 LYS A CA 1
ATOM 865 C C . LYS A 1 108 ? 6.118 12.281 -7.500 1.00 97.81 108 LYS A C 1
ATOM 867 O O . LYS A 1 108 ? 6.404 12.349 -8.692 1.00 97.81 108 LYS A O 1
ATOM 872 N N . LYS A 1 109 ? 7.028 12.446 -6.531 1.00 97.56 109 LYS A N 1
ATOM 873 C CA . LYS A 1 109 ? 8.453 12.702 -6.810 1.00 97.56 109 LYS A CA 1
ATOM 874 C C . LYS A 1 109 ? 9.085 11.573 -7.626 1.00 97.56 109 LYS A C 1
ATOM 876 O O . LYS A 1 109 ? 9.712 11.844 -8.646 1.00 97.56 109 LYS A O 1
ATOM 881 N N . HIS A 1 110 ? 8.858 10.321 -7.241 1.00 97.19 110 HIS A N 1
ATOM 882 C CA . HIS A 1 110 ? 9.362 9.163 -7.972 1.00 97.19 110 HIS A CA 1
ATOM 883 C C . HIS A 1 110 ? 8.840 9.123 -9.414 1.00 97.19 110 HIS A C 1
ATOM 885 O O . HIS A 1 110 ? 9.622 8.939 -10.341 1.00 97.19 110 HIS A O 1
ATOM 891 N N . ALA A 1 111 ? 7.544 9.371 -9.634 1.00 97.56 111 ALA A N 1
ATOM 892 C CA . ALA A 1 111 ? 6.971 9.436 -10.978 1.00 97.56 111 ALA A CA 1
ATOM 893 C C . ALA A 1 111 ? 7.635 10.530 -11.834 1.00 97.56 111 ALA A C 1
ATOM 895 O O . ALA A 1 111 ? 8.017 10.274 -12.977 1.00 97.56 111 ALA A O 1
ATOM 896 N N . THR A 1 112 ? 7.852 11.725 -11.269 1.00 97.38 112 THR A N 1
ATOM 897 C CA . THR A 1 112 ? 8.567 12.799 -11.980 1.00 97.38 112 THR A CA 1
ATOM 898 C C . THR A 1 112 ? 10.011 12.418 -12.308 1.00 97.38 112 THR A C 1
ATOM 900 O O . THR A 1 112 ? 10.436 12.583 -13.451 1.00 97.38 112 THR A O 1
ATOM 903 N N . GLN A 1 113 ? 10.749 11.832 -11.362 1.00 96.50 113 GLN A N 1
ATOM 904 C CA . GLN A 1 113 ? 12.125 11.384 -11.586 1.00 96.50 113 GLN A CA 1
ATOM 905 C C . GLN A 1 113 ? 12.203 10.270 -12.629 1.00 96.50 113 GLN A C 1
ATOM 907 O O . GLN A 1 113 ? 13.043 10.335 -13.518 1.00 96.50 113 GLN A O 1
ATOM 912 N N . SER A 1 114 ? 11.296 9.297 -12.576 1.00 97.25 114 SER A N 1
ATOM 913 C CA . SER A 1 114 ? 11.215 8.212 -13.554 1.00 97.25 114 SER A CA 1
ATOM 914 C C . SER A 1 114 ? 10.939 8.743 -14.966 1.00 97.25 114 SER A C 1
ATOM 916 O O . SER A 1 114 ? 11.604 8.338 -15.918 1.00 97.25 114 SER A O 1
ATOM 918 N N . SER A 1 115 ? 10.040 9.725 -15.107 1.00 96.94 115 SER A N 1
ATOM 919 C CA . SER A 1 115 ? 9.786 10.375 -16.400 1.00 96.94 115 SER A CA 1
ATOM 920 C C . SER A 1 115 ? 11.002 11.146 -16.929 1.00 96.94 115 SER A C 1
ATOM 922 O O . SER A 1 115 ? 11.289 11.097 -18.123 1.00 96.94 115 SER A O 1
ATOM 924 N N . SER A 1 116 ? 11.752 11.810 -16.043 1.00 96.88 116 SER A N 1
ATOM 925 C CA . SER A 1 116 ? 12.995 12.504 -16.394 1.00 96.88 116 SER A CA 1
ATOM 926 C C . SER A 1 116 ? 14.080 11.515 -16.818 1.00 96.88 116 SER A C 1
ATOM 928 O O . SER A 1 116 ? 14.726 11.697 -17.845 1.00 96.88 116 SER A O 1
ATOM 930 N N . PHE A 1 117 ? 14.225 10.413 -16.081 1.00 97.44 117 PHE A N 1
ATOM 931 C CA . PHE A 1 117 ? 15.164 9.347 -16.410 1.00 97.44 117 PHE A CA 1
ATOM 932 C C . PHE A 1 117 ? 14.865 8.724 -17.776 1.00 97.44 117 PHE A C 1
ATOM 934 O O . PHE A 1 117 ? 15.782 8.523 -18.564 1.00 97.44 117 PHE A O 1
ATOM 941 N N . LYS A 1 118 ? 13.586 8.493 -18.100 1.00 97.69 118 LYS A N 1
ATOM 942 C CA . LYS A 1 118 ? 13.190 8.020 -19.431 1.00 97.69 118 LYS A CA 1
ATOM 943 C C . LYS A 1 118 ? 13.637 8.987 -20.532 1.00 97.69 118 LYS A C 1
ATOM 945 O O . LYS A 1 118 ? 14.268 8.553 -21.483 1.00 97.69 118 LYS A O 1
ATOM 950 N N . ARG A 1 119 ? 13.415 10.294 -20.350 1.00 96.94 119 ARG A N 1
ATOM 951 C CA . ARG A 1 119 ? 13.901 11.317 -21.295 1.00 96.94 119 ARG A CA 1
ATOM 952 C C . ARG A 1 119 ? 15.423 11.307 -21.436 1.00 96.94 119 ARG A C 1
ATOM 954 O O . ARG A 1 119 ? 15.927 11.491 -22.533 1.00 96.94 119 ARG A O 1
ATOM 961 N N . LEU A 1 120 ? 16.161 11.087 -20.347 1.00 97.31 120 LEU A N 1
ATOM 962 C CA . LEU A 1 120 ? 17.621 10.969 -20.405 1.00 97.31 120 LEU A CA 1
ATOM 963 C C . LEU A 1 120 ? 18.074 9.740 -21.200 1.00 97.31 120 LEU A C 1
ATOM 965 O O . LEU A 1 120 ? 19.090 9.812 -21.888 1.00 97.31 120 LEU A O 1
ATOM 969 N N . LEU A 1 121 ? 17.339 8.627 -21.126 1.00 97.44 121 LEU A N 1
ATOM 970 C CA . LEU A 1 121 ? 17.612 7.457 -21.961 1.00 97.44 121 LEU A CA 1
ATOM 971 C C . LEU A 1 121 ? 17.361 7.747 -23.443 1.00 97.44 121 LEU A C 1
ATOM 973 O O . LEU A 1 121 ? 18.190 7.360 -24.263 1.00 97.44 121 LEU A O 1
ATOM 977 N N . ASP A 1 122 ? 16.283 8.463 -23.767 1.00 97.44 122 ASP A N 1
ATOM 978 C CA . ASP A 1 122 ? 15.982 8.874 -25.143 1.00 97.44 122 ASP A CA 1
ATOM 979 C C . ASP A 1 122 ? 17.104 9.779 -25.690 1.00 97.44 122 ASP A C 1
ATOM 981 O O . ASP A 1 122 ? 17.695 9.482 -26.724 1.00 97.44 122 ASP A O 1
ATOM 985 N N . VAL A 1 123 ? 17.519 10.796 -24.921 1.00 97.44 123 VAL A N 1
ATOM 986 C CA . VAL A 1 123 ? 18.652 11.670 -25.283 1.00 97.44 123 VAL A CA 1
ATOM 987 C C . VAL A 1 123 ? 19.950 10.877 -25.454 1.00 97.44 123 VAL A C 1
ATOM 989 O O . VAL A 1 123 ? 20.726 11.146 -26.367 1.00 97.44 123 VAL A O 1
ATOM 992 N N . LYS A 1 124 ? 20.213 9.880 -24.601 1.00 97.75 124 LYS A N 1
ATOM 993 C CA . LYS A 1 124 ? 21.394 9.015 -24.743 1.00 97.75 124 LYS A CA 1
ATOM 994 C C . LYS A 1 124 ? 21.356 8.215 -26.050 1.00 97.75 124 LYS A C 1
ATOM 996 O O . LYS A 1 124 ? 22.404 8.040 -26.679 1.00 97.75 124 LYS A O 1
ATOM 1001 N N . ALA A 1 125 ? 20.185 7.718 -26.446 1.00 97.56 125 ALA A N 1
ATOM 1002 C CA . ALA A 1 125 ? 20.016 7.019 -27.715 1.00 97.56 125 ALA A CA 1
ATOM 1003 C C . ALA A 1 125 ? 20.275 7.961 -28.902 1.00 97.56 125 ALA A C 1
ATOM 1005 O O . ALA A 1 125 ? 21.040 7.601 -29.796 1.00 97.56 125 ALA A O 1
ATOM 1006 N N . ASP A 1 126 ? 19.746 9.187 -28.851 1.00 97.94 126 ASP A N 1
ATOM 1007 C CA . ASP A 1 126 ? 19.973 10.211 -29.877 1.00 97.94 126 ASP A CA 1
ATOM 1008 C C . ASP A 1 126 ? 21.458 10.580 -30.004 1.00 97.94 126 ASP A C 1
ATOM 1010 O O . ASP A 1 126 ? 21.989 10.642 -31.110 1.00 97.94 126 ASP A O 1
ATOM 1014 N N . VAL A 1 127 ? 22.165 10.767 -28.884 1.00 97.25 127 VAL A N 1
ATOM 1015 C CA . VAL A 1 127 ? 23.616 11.028 -28.891 1.00 97.25 127 VAL A CA 1
ATOM 1016 C C . VAL A 1 127 ? 24.383 9.863 -29.516 1.00 97.25 127 VAL A C 1
ATOM 1018 O O . VAL A 1 127 ? 25.250 10.088 -30.354 1.00 97.25 127 VAL A O 1
ATOM 1021 N N . SER A 1 128 ? 24.019 8.620 -29.191 1.00 96.81 128 SER A N 1
ATOM 1022 C CA . SER A 1 128 ? 24.667 7.436 -29.779 1.00 96.81 128 SER A CA 1
ATOM 1023 C C . SER A 1 128 ? 24.452 7.357 -31.297 1.00 96.81 128 SER A C 1
ATOM 1025 O O . SER A 1 128 ? 25.358 6.981 -32.042 1.00 96.81 128 SER A O 1
ATOM 1027 N N . LEU A 1 129 ? 23.260 7.737 -31.771 1.00 97.69 129 LEU A N 1
ATOM 1028 C CA . LEU A 1 129 ? 22.969 7.854 -33.198 1.00 97.69 129 LEU A CA 1
ATOM 1029 C C . LEU A 1 129 ? 23.811 8.962 -33.844 1.00 97.69 129 LEU A C 1
ATOM 1031 O O . LEU A 1 129 ? 24.398 8.737 -34.903 1.00 97.69 129 LEU A O 1
ATOM 1035 N N . MET A 1 130 ? 23.912 10.132 -33.206 1.00 97.88 130 MET A N 1
ATOM 1036 C CA . MET A 1 130 ? 24.743 11.237 -33.692 1.00 97.88 130 MET A CA 1
ATOM 1037 C C . MET A 1 130 ? 26.221 10.845 -33.794 1.00 97.88 130 MET A C 1
ATOM 1039 O O . MET A 1 130 ? 26.850 11.161 -34.801 1.00 97.88 130 MET A O 1
ATOM 1043 N N . ASP A 1 131 ? 26.761 10.107 -32.823 1.00 97.81 131 ASP A N 1
ATOM 1044 C CA . ASP A 1 131 ? 28.143 9.615 -32.863 1.00 97.81 131 ASP A CA 1
ATOM 1045 C C . ASP A 1 131 ? 28.373 8.651 -34.041 1.00 97.81 131 ASP A C 1
ATOM 1047 O O . ASP A 1 131 ? 29.386 8.742 -34.739 1.00 97.81 131 ASP A O 1
ATOM 1051 N N . SER A 1 132 ? 27.413 7.762 -34.319 1.00 97.62 132 SER A N 1
ATOM 1052 C CA . SER A 1 132 ? 27.470 6.849 -35.470 1.00 97.62 132 SER A CA 1
ATOM 1053 C C . SER A 1 132 ? 27.396 7.591 -36.810 1.00 97.62 132 SER A C 1
ATOM 1055 O O . SER A 1 132 ? 28.172 7.303 -37.729 1.00 97.62 132 SER A O 1
ATOM 1057 N N . LEU A 1 133 ? 26.509 8.583 -36.920 1.00 97.19 133 LEU A N 1
ATOM 1058 C CA . LEU A 1 133 ? 26.416 9.436 -38.104 1.00 97.19 133 LEU A CA 1
ATOM 1059 C C . LEU A 1 133 ? 27.701 10.243 -38.306 1.00 97.19 133 LEU A C 1
ATOM 1061 O O . LEU A 1 133 ? 28.205 10.310 -39.424 1.00 97.19 133 LEU A O 1
ATOM 1065 N N . LEU A 1 134 ? 28.276 10.794 -37.235 1.00 97.75 134 LEU A N 1
ATOM 1066 C CA . LEU A 1 134 ? 29.538 11.526 -37.288 1.00 97.75 134 LEU A CA 1
ATOM 1067 C C . LEU A 1 134 ? 30.691 10.633 -37.762 1.00 97.75 134 LEU A C 1
ATOM 1069 O O . LEU A 1 134 ? 31.485 11.059 -38.600 1.00 97.75 134 LEU A O 1
ATOM 1073 N N . ALA A 1 135 ? 30.776 9.396 -37.266 1.00 97.44 135 ALA A N 1
ATOM 1074 C CA . ALA A 1 135 ? 31.761 8.423 -37.733 1.00 97.44 135 ALA A CA 1
ATOM 1075 C C . ALA A 1 135 ? 31.596 8.120 -39.232 1.00 97.44 135 ALA A C 1
ATOM 1077 O O . ALA A 1 135 ? 32.582 8.077 -39.966 1.00 97.44 135 ALA A O 1
ATOM 1078 N N . THR A 1 136 ? 30.351 7.994 -39.699 1.00 97.56 136 THR A N 1
ATOM 1079 C CA . THR A 1 136 ? 30.038 7.774 -41.120 1.00 97.56 136 THR A CA 1
ATOM 1080 C C . THR A 1 136 ? 30.443 8.973 -41.977 1.00 97.56 136 THR A C 1
ATOM 1082 O O . THR A 1 136 ? 31.095 8.800 -43.001 1.00 97.56 136 THR A O 1
ATOM 1085 N N . VAL A 1 137 ? 30.120 10.198 -41.547 1.00 97.38 137 VAL A N 1
ATOM 1086 C CA . VAL A 1 137 ? 30.518 11.432 -42.246 1.00 97.38 137 VAL A CA 1
ATOM 1087 C C . VAL A 1 137 ? 32.036 11.543 -42.337 1.00 97.38 137 VAL A C 1
ATOM 1089 O O . VAL A 1 137 ? 32.547 11.877 -43.402 1.00 97.38 137 VAL A O 1
ATOM 1092 N N . ARG A 1 138 ? 32.765 11.230 -41.257 1.00 97.44 138 ARG A N 1
ATOM 1093 C CA . ARG A 1 138 ? 34.237 11.217 -41.265 1.00 97.44 138 ARG A CA 1
ATOM 1094 C C . ARG A 1 138 ? 34.779 10.210 -42.273 1.00 97.44 138 ARG A C 1
ATOM 1096 O O . ARG A 1 138 ? 35.541 10.605 -43.140 1.00 97.44 138 ARG A O 1
ATOM 1103 N N . SER A 1 139 ? 34.293 8.970 -42.241 1.00 97.19 139 SER A N 1
ATOM 1104 C CA . SER A 1 139 ? 34.709 7.939 -43.198 1.00 97.19 139 SER A CA 1
ATOM 1105 C C . SER A 1 139 ? 34.419 8.324 -44.652 1.00 97.19 139 SER A C 1
ATOM 1107 O O . SER A 1 139 ? 35.267 8.120 -45.513 1.00 97.19 139 SER A O 1
ATOM 1109 N N . LEU A 1 140 ? 33.253 8.913 -44.937 1.00 96.19 140 LEU A N 1
ATOM 1110 C CA . LEU A 1 140 ? 32.931 9.411 -46.277 1.00 96.19 140 LEU A CA 1
ATOM 1111 C C . LEU A 1 140 ? 33.824 10.588 -46.681 1.00 96.19 140 LEU A C 1
ATOM 1113 O O . LEU A 1 140 ? 34.211 10.688 -47.840 1.00 96.19 140 LEU A O 1
ATOM 1117 N N . THR A 1 141 ? 34.158 11.472 -45.741 1.00 97.25 141 THR A N 1
ATOM 1118 C CA . THR A 1 141 ? 35.089 12.583 -45.983 1.00 97.25 141 THR A CA 1
ATOM 1119 C C . THR A 1 141 ? 36.479 12.053 -46.324 1.00 97.25 141 THR A C 1
ATOM 1121 O O . THR A 1 141 ? 37.074 12.513 -47.294 1.00 97.25 141 THR A O 1
ATOM 1124 N N . ASP A 1 142 ? 36.960 11.048 -45.589 1.00 95.94 142 ASP A N 1
ATOM 1125 C CA . ASP A 1 142 ? 38.244 10.397 -45.856 1.00 95.94 142 ASP A CA 1
ATOM 1126 C C . ASP A 1 142 ? 38.246 9.744 -47.248 1.00 95.94 142 ASP A C 1
ATOM 1128 O O . ASP A 1 142 ? 39.146 10.005 -48.038 1.00 95.94 142 ASP A O 1
ATOM 1132 N N . GLN A 1 143 ? 37.185 9.012 -47.613 1.00 95.69 143 GLN A N 1
ATOM 1133 C CA . GLN A 1 143 ? 37.031 8.435 -48.959 1.00 95.69 143 GLN A CA 1
ATOM 1134 C C . GLN A 1 143 ? 37.010 9.499 -50.066 1.00 95.69 143 GLN A C 1
ATOM 1136 O O . GLN A 1 143 ? 37.593 9.302 -51.131 1.00 95.69 143 GLN A O 1
ATOM 1141 N N . ILE A 1 144 ? 36.336 10.633 -49.846 1.00 94.25 144 ILE A N 1
ATOM 1142 C CA . ILE A 1 144 ? 36.329 11.750 -50.801 1.00 94.25 144 ILE A CA 1
ATOM 1143 C C . ILE A 1 144 ? 37.735 12.333 -50.949 1.00 94.25 144 ILE A C 1
ATOM 1145 O O . ILE A 1 144 ? 38.144 12.627 -52.073 1.00 94.25 144 ILE A O 1
ATOM 1149 N N . ASN A 1 145 ? 38.467 12.495 -49.846 1.00 93.25 145 ASN A N 1
ATOM 1150 C CA . ASN A 1 145 ? 39.839 12.992 -49.871 1.00 93.25 145 ASN A CA 1
ATOM 1151 C C . ASN A 1 145 ? 40.757 12.020 -50.623 1.00 93.25 145 ASN A C 1
ATOM 1153 O O . ASN A 1 145 ? 41.448 12.456 -51.536 1.00 93.25 145 ASN A O 1
ATOM 1157 N N . GLU A 1 146 ? 40.681 10.716 -50.345 1.00 91.81 146 GLU A N 1
ATOM 1158 C CA . GLU A 1 146 ? 41.435 9.675 -51.060 1.00 91.81 146 GLU A CA 1
ATOM 1159 C C . GLU A 1 146 ? 41.146 9.682 -52.567 1.00 91.81 146 GLU A C 1
ATOM 1161 O O . GLU A 1 146 ? 42.064 9.650 -53.386 1.00 91.81 146 GLU A O 1
ATOM 1166 N N . LEU A 1 147 ? 39.870 9.762 -52.963 1.00 88.75 147 LEU A N 1
ATOM 1167 C CA . LEU A 1 147 ? 39.488 9.852 -54.375 1.00 88.75 147 LEU A CA 1
ATOM 1168 C C . LEU A 1 147 ? 39.981 11.152 -55.021 1.00 88.75 147 LEU A C 1
ATOM 1170 O O . LEU A 1 147 ? 40.394 11.142 -56.178 1.00 88.75 147 LEU A O 1
ATOM 1174 N N . SER A 1 148 ? 39.940 12.267 -54.293 1.00 87.75 148 SER A N 1
ATOM 1175 C CA . SER A 1 148 ? 40.407 13.568 -54.784 1.00 87.75 148 SER A CA 1
ATOM 1176 C C . SER A 1 148 ? 41.925 13.592 -54.960 1.00 87.75 148 SER A C 1
ATOM 1178 O O . SER A 1 148 ? 42.413 14.095 -55.971 1.00 87.75 148 SER A O 1
ATOM 1180 N N . GLU A 1 149 ? 42.669 13.005 -54.021 1.00 85.06 149 GLU A N 1
ATOM 1181 C CA . GLU A 1 149 ? 44.117 12.815 -54.116 1.00 85.06 149 GLU A CA 1
ATOM 1182 C C . GLU A 1 149 ? 44.473 11.862 -55.259 1.00 85.06 149 GLU A C 1
ATOM 1184 O O . GLU A 1 149 ? 45.296 12.214 -56.096 1.00 85.06 149 GLU A O 1
ATOM 1189 N N . GLY A 1 150 ? 43.785 10.724 -55.395 1.00 76.44 150 GLY A N 1
ATOM 1190 C CA . GLY A 1 150 ? 43.986 9.792 -56.510 1.00 76.44 150 GLY A CA 1
ATOM 1191 C C . GLY A 1 150 ? 43.644 10.382 -57.886 1.00 76.44 150 GLY A C 1
ATOM 1192 O O . GLY A 1 150 ? 44.250 10.015 -58.892 1.00 76.44 150 GLY A O 1
ATOM 1193 N N . LEU A 1 151 ? 42.704 11.331 -57.951 1.00 70.00 151 LEU A N 1
ATOM 1194 C CA . LEU A 1 151 ? 42.434 12.122 -59.157 1.00 70.00 151 LEU A CA 1
ATOM 1195 C C . LEU A 1 151 ? 43.524 13.175 -59.423 1.00 70.00 151 LEU A C 1
ATOM 1197 O O . LEU A 1 151 ? 43.800 13.471 -60.588 1.00 70.00 151 LEU A O 1
ATOM 1201 N N . GLY A 1 152 ? 44.140 13.730 -58.374 1.00 63.97 152 GLY A N 1
ATOM 1202 C CA . GLY A 1 152 ? 45.307 14.613 -58.465 1.00 63.97 152 GLY A CA 1
ATOM 1203 C C . GLY A 1 152 ? 46.574 13.878 -58.921 1.00 63.97 152 GLY A C 1
ATOM 1204 O O . GLY A 1 152 ? 47.296 14.381 -59.782 1.00 63.97 152 GLY A O 1
ATOM 1205 N N . ASP A 1 153 ? 46.767 12.653 -58.432 1.00 57.00 153 ASP A N 1
ATOM 1206 C CA . ASP A 1 153 ? 47.871 11.732 -58.727 1.00 57.00 153 ASP A CA 1
ATOM 1207 C C . ASP A 1 153 ? 47.540 10.771 -59.875 1.00 57.00 153 ASP A C 1
ATOM 1209 O O . ASP A 1 153 ? 47.897 9.595 -59.862 1.00 57.00 153 ASP A O 1
ATOM 1213 N N . ASN A 1 154 ? 46.857 11.255 -60.913 1.00 55.00 154 ASN A N 1
ATOM 1214 C CA . ASN A 1 154 ? 46.562 10.433 -62.078 1.00 55.00 154 ASN A CA 1
ATOM 1215 C C . ASN A 1 154 ? 47.875 10.078 -62.823 1.00 55.00 154 ASN A C 1
ATOM 1217 O O . ASN A 1 154 ? 48.450 10.950 -63.490 1.00 55.00 154 ASN A O 1
ATOM 1221 N N . PRO A 1 155 ? 48.352 8.814 -62.807 1.00 54.06 155 PRO A N 1
ATOM 1222 C CA . PRO A 1 155 ? 49.601 8.429 -63.471 1.00 54.06 155 PRO A CA 1
ATOM 1223 C C . PRO A 1 155 ? 49.441 8.395 -64.998 1.00 54.06 155 PRO A C 1
ATOM 1225 O O . PRO A 1 155 ? 50.419 8.324 -65.739 1.00 54.06 155 PRO A O 1
ATOM 1228 N N . CYS A 1 156 ? 48.205 8.502 -65.503 1.00 51.00 156 CYS A N 1
ATOM 1229 C CA . CYS A 1 156 ? 47.886 8.580 -66.929 1.00 51.00 156 CYS A CA 1
ATOM 1230 C C . CYS A 1 156 ? 48.072 9.985 -67.521 1.00 51.00 156 CYS A C 1
ATOM 1232 O O . CYS A 1 156 ? 47.372 10.384 -68.451 1.00 51.00 156 CYS A O 1
ATOM 1234 N N . ARG A 1 157 ? 49.060 10.733 -67.026 1.00 54.25 157 ARG A N 1
ATOM 1235 C CA . ARG A 1 157 ? 49.612 11.894 -67.725 1.00 54.25 157 ARG A CA 1
ATOM 1236 C C . ARG A 1 157 ? 50.955 11.558 -68.369 1.00 54.25 157 ARG A C 1
ATOM 1238 O O . ARG A 1 157 ? 51.842 12.403 -68.423 1.00 54.25 157 ARG A O 1
ATOM 1245 N N . ALA A 1 158 ? 51.096 10.352 -68.927 1.00 55.25 158 ALA A N 1
ATOM 1246 C CA . ALA A 1 158 ? 52.009 10.198 -70.052 1.00 55.25 158 ALA A CA 1
ATOM 1247 C C . ALA A 1 158 ? 51.564 11.233 -71.102 1.00 55.25 158 ALA A C 1
ATOM 1249 O O . ALA A 1 158 ? 50.396 11.220 -71.505 1.00 55.25 158 ALA A O 1
ATOM 1250 N N . PRO A 1 159 ? 52.422 12.188 -71.501 1.00 59.09 159 PRO A N 1
ATOM 1251 C CA . PRO A 1 159 ? 52.061 13.139 -72.536 1.00 59.09 159 PRO A CA 1
ATOM 1252 C C . PRO A 1 159 ? 51.539 12.360 -73.742 1.00 59.09 159 PRO A C 1
ATOM 1254 O O . PRO A 1 159 ? 52.138 11.352 -74.117 1.00 59.09 159 PRO A O 1
ATOM 1257 N N . LEU A 1 160 ? 50.460 12.816 -74.382 1.00 60.47 160 LEU A N 1
ATOM 1258 C CA . LEU A 1 160 ? 49.936 12.182 -75.603 1.00 60.47 160 LEU A CA 1
ATOM 1259 C C . LEU A 1 160 ? 51.037 11.942 -76.655 1.00 60.47 160 LEU A C 1
ATOM 1261 O O . LEU A 1 160 ? 50.931 11.032 -77.470 1.00 60.47 160 LEU A O 1
ATOM 1265 N N . SER A 1 161 ? 52.118 12.729 -76.621 1.00 64.50 161 SER A N 1
ATOM 1266 C CA . SER A 1 161 ? 53.312 12.542 -77.444 1.00 64.50 161 SER A CA 1
ATOM 1267 C C . SER A 1 161 ? 54.117 11.275 -77.127 1.00 64.50 161 SER A C 1
ATOM 1269 O O . SER A 1 161 ? 54.672 10.694 -78.053 1.00 64.50 161 SER A O 1
ATOM 1271 N N . VAL A 1 162 ? 54.180 10.825 -75.871 1.00 68.62 162 VAL A N 1
ATOM 1272 C CA . VAL A 1 162 ? 54.858 9.581 -75.461 1.00 68.62 162 VAL A CA 1
ATOM 1273 C C . VAL A 1 162 ? 54.045 8.371 -75.907 1.00 68.62 162 VAL A C 1
ATOM 1275 O O . VAL A 1 162 ? 54.577 7.519 -76.609 1.00 68.62 162 VAL A O 1
ATOM 1278 N N . MET A 1 163 ? 52.734 8.362 -75.646 1.00 65.81 163 MET A N 1
ATOM 1279 C CA . MET A 1 163 ? 51.861 7.287 -76.136 1.00 65.81 163 MET A CA 1
ATOM 1280 C C . MET A 1 163 ? 51.814 7.229 -77.668 1.00 65.81 163 MET A C 1
ATOM 1282 O O . MET A 1 163 ? 51.811 6.147 -78.248 1.00 65.81 163 MET A O 1
ATOM 1286 N N . ARG A 1 164 ? 51.842 8.385 -78.349 1.00 71.00 164 ARG A N 1
ATOM 1287 C CA . ARG A 1 164 ? 51.926 8.435 -79.816 1.00 71.00 164 ARG A CA 1
ATOM 1288 C C . ARG A 1 164 ? 53.252 7.870 -80.330 1.00 71.00 164 ARG A C 1
ATOM 1290 O O . ARG A 1 164 ? 53.238 7.174 -81.337 1.00 71.00 164 ARG A O 1
ATOM 1297 N N . LYS A 1 165 ? 54.374 8.135 -79.650 1.00 76.19 165 LYS A N 1
ATOM 1298 C CA . LYS A 1 165 ? 55.680 7.557 -80.005 1.00 76.19 165 LYS A CA 1
ATOM 1299 C C . LYS A 1 165 ? 55.684 6.038 -79.851 1.00 76.19 165 LYS A C 1
ATOM 1301 O O . LYS A 1 165 ? 56.043 5.351 -80.801 1.00 76.19 165 LYS A O 1
ATOM 1306 N N . GLU A 1 166 ? 55.217 5.524 -78.718 1.00 74.81 166 GLU A N 1
ATOM 1307 C CA . GLU A 1 166 ? 55.136 4.078 -78.472 1.00 74.81 166 GLU A CA 1
ATOM 1308 C C . GLU A 1 166 ? 54.218 3.370 -79.478 1.00 74.81 166 GLU A C 1
ATOM 1310 O O . GLU A 1 166 ? 54.542 2.280 -79.949 1.00 74.81 166 GLU A O 1
ATOM 1315 N N . LEU A 1 167 ? 53.105 4.007 -79.863 1.00 75.62 167 LEU A N 1
ATOM 1316 C CA . LEU A 1 167 ? 52.219 3.492 -80.906 1.00 75.62 167 LEU A CA 1
ATOM 1317 C C . LEU A 1 167 ? 52.944 3.416 -82.258 1.00 75.62 167 LEU A C 1
ATOM 1319 O O . LEU A 1 167 ? 52.959 2.358 -82.880 1.00 75.62 167 LEU A O 1
ATOM 1323 N N . THR A 1 168 ? 53.613 4.498 -82.675 1.00 81.06 168 THR A N 1
ATOM 1324 C CA . THR A 1 168 ? 54.366 4.509 -83.941 1.00 81.06 168 THR A CA 1
ATOM 1325 C C . THR A 1 168 ? 55.527 3.519 -83.948 1.00 81.06 168 THR A C 1
ATOM 1327 O O . THR A 1 168 ? 55.856 2.970 -84.994 1.00 81.06 168 THR A O 1
ATOM 1330 N N . GLU A 1 169 ? 56.152 3.271 -82.797 1.00 82.31 169 GLU A N 1
ATOM 1331 C CA . GLU A 1 169 ? 57.264 2.332 -82.670 1.00 82.31 169 GLU A CA 1
ATOM 1332 C C . GLU A 1 169 ? 56.786 0.878 -82.762 1.00 82.31 169 GLU A C 1
ATOM 1334 O O . GLU A 1 169 ? 57.403 0.078 -83.469 1.00 82.31 169 GLU A O 1
ATOM 1339 N N . LYS A 1 170 ? 55.638 0.553 -82.152 1.00 83.50 170 LYS A N 1
ATOM 1340 C CA . LYS A 1 170 ? 54.979 -0.751 -82.322 1.00 83.50 170 LYS A CA 1
ATOM 1341 C C . LYS A 1 170 ? 54.527 -0.981 -83.761 1.00 83.50 170 LYS A C 1
ATOM 1343 O O . LYS A 1 170 ? 54.832 -2.028 -84.325 1.00 83.50 170 LYS A O 1
ATOM 1348 N N . GLU A 1 171 ? 53.881 0.005 -84.382 1.00 84.19 171 GLU A N 1
ATOM 1349 C CA . GLU A 1 171 ? 53.475 -0.074 -85.792 1.00 84.19 171 GLU A CA 1
ATOM 1350 C C . GLU A 1 171 ? 54.690 -0.253 -86.719 1.00 84.19 171 GLU A C 1
ATOM 1352 O O . GLU A 1 171 ? 54.669 -1.082 -87.630 1.00 84.19 171 GLU A O 1
ATOM 1357 N N . LEU A 1 172 ? 55.790 0.466 -86.464 1.00 84.06 172 LEU A N 1
ATOM 1358 C CA . LEU A 1 172 ? 57.049 0.292 -87.194 1.00 84.06 172 LEU A CA 1
ATOM 1359 C C . LEU A 1 172 ? 57.646 -1.102 -87.000 1.00 84.06 172 LEU A C 1
ATOM 1361 O O . LEU A 1 172 ? 58.181 -1.665 -87.959 1.00 84.06 172 LEU A O 1
ATOM 1365 N N . HIS A 1 173 ? 57.582 -1.656 -85.790 1.00 85.38 173 HIS A N 1
ATOM 1366 C CA . HIS A 1 173 ? 58.083 -2.998 -85.523 1.00 85.38 173 HIS A CA 1
ATOM 1367 C C . HIS A 1 173 ? 57.264 -4.056 -86.268 1.00 85.38 173 HIS A C 1
ATOM 1369 O O . HIS A 1 173 ? 57.851 -4.873 -86.974 1.00 85.38 173 HIS A O 1
ATOM 1375 N N . GLU A 1 174 ? 55.932 -3.980 -86.226 1.00 87.88 174 GLU A N 1
ATOM 1376 C CA . GLU A 1 174 ? 55.059 -4.885 -86.983 1.00 87.88 174 GLU A CA 1
ATOM 1377 C C . GLU A 1 174 ? 55.296 -4.793 -88.495 1.00 87.88 174 GLU A C 1
ATOM 1379 O O . GLU A 1 174 ? 55.339 -5.810 -89.191 1.00 87.88 174 GLU A O 1
ATOM 1384 N N . LEU A 1 175 ? 55.491 -3.583 -89.027 1.00 86.75 175 LEU A N 1
ATOM 1385 C CA . LEU A 1 175 ? 55.810 -3.395 -90.443 1.00 86.75 175 LEU A CA 1
ATOM 1386 C C . LEU A 1 175 ? 57.179 -3.981 -90.816 1.00 86.75 175 LEU A C 1
ATOM 1388 O O . LEU A 1 175 ? 57.331 -4.504 -91.923 1.00 86.75 175 LEU A O 1
ATOM 1392 N N . ARG A 1 176 ? 58.170 -3.926 -89.916 1.00 88.62 176 ARG A N 1
ATOM 1393 C CA . ARG A 1 176 ? 59.473 -4.581 -90.121 1.00 88.62 176 ARG A CA 1
ATOM 1394 C C . ARG A 1 176 ? 59.333 -6.101 -90.151 1.00 88.62 176 ARG A C 1
ATOM 1396 O O . ARG A 1 176 ? 59.838 -6.708 -91.091 1.00 88.62 176 ARG A O 1
ATOM 1403 N N . GLU A 1 177 ? 58.595 -6.688 -89.214 1.00 90.00 177 GLU A N 1
ATOM 1404 C CA . GLU A 1 177 ? 58.336 -8.136 -89.182 1.00 90.00 177 GLU A CA 1
ATOM 1405 C C . GLU A 1 177 ? 57.612 -8.615 -90.451 1.00 90.00 177 GLU A C 1
ATOM 1407 O O . GLU A 1 177 ? 58.018 -9.593 -91.087 1.00 90.00 177 GLU A O 1
ATOM 1412 N N . ARG A 1 178 ? 56.597 -7.867 -90.914 1.00 88.44 178 ARG A N 1
ATOM 1413 C CA . ARG A 1 178 ? 55.909 -8.165 -92.184 1.00 88.44 178 ARG A CA 1
ATOM 1414 C C . ARG A 1 178 ? 56.838 -8.054 -93.392 1.00 88.44 178 ARG A C 1
ATOM 1416 O O . ARG A 1 178 ? 56.733 -8.865 -94.311 1.00 88.44 178 ARG A O 1
ATOM 1423 N N . ARG A 1 179 ? 57.752 -7.076 -93.415 1.00 89.00 179 ARG A N 1
ATOM 1424 C CA . ARG A 1 179 ? 58.745 -6.939 -94.493 1.00 89.00 179 ARG A CA 1
ATOM 1425 C C . ARG A 1 179 ? 59.693 -8.139 -94.529 1.00 89.00 179 ARG A C 1
ATOM 1427 O O . ARG A 1 179 ? 59.946 -8.648 -95.617 1.00 89.00 179 ARG A O 1
ATOM 1434 N N . ILE A 1 180 ? 60.194 -8.580 -93.374 1.00 88.38 180 ILE A N 1
ATOM 1435 C CA . ILE A 1 180 ? 61.074 -9.754 -93.273 1.00 88.38 180 ILE A CA 1
ATOM 1436 C C . ILE A 1 180 ? 60.337 -10.989 -93.803 1.00 88.38 180 ILE A C 1
ATOM 1438 O O . ILE A 1 180 ? 60.804 -11.606 -94.759 1.00 88.38 180 ILE A O 1
ATOM 1442 N N . SER A 1 181 ? 59.120 -11.238 -93.314 1.00 89.62 181 SER A N 1
ATOM 1443 C CA . SER A 1 181 ? 58.273 -12.349 -93.776 1.00 89.62 181 SER A CA 1
ATOM 1444 C C . SER A 1 181 ? 58.023 -12.309 -95.292 1.00 89.62 181 SER A C 1
ATOM 1446 O O . SER A 1 181 ? 58.108 -13.324 -95.981 1.00 89.62 181 SER A O 1
ATOM 1448 N N . SER A 1 182 ? 57.760 -11.123 -95.853 1.00 89.00 182 SER A N 1
ATOM 1449 C CA . SER A 1 182 ? 57.577 -10.956 -97.300 1.00 89.00 182 SER A CA 1
ATOM 1450 C C . SER A 1 182 ? 58.857 -11.231 -98.090 1.00 89.00 182 SER A C 1
ATOM 1452 O O . SER A 1 182 ? 58.777 -11.746 -99.205 1.00 89.00 182 SER A O 1
ATOM 1454 N N . SER A 1 183 ? 60.024 -10.869 -97.553 1.00 87.62 183 SER A N 1
ATOM 1455 C CA . SER A 1 183 ? 61.310 -11.123 -98.209 1.00 87.62 183 SER A CA 1
ATOM 1456 C C . SER A 1 183 ? 61.665 -12.611 -98.215 1.00 87.62 183 SER A C 1
ATOM 1458 O O . SER A 1 183 ? 62.133 -13.126 -99.230 1.00 87.62 183 SER A O 1
ATOM 1460 N N . GLU A 1 184 ? 61.344 -13.327 -97.136 1.00 91.31 184 GLU A N 1
ATOM 1461 C CA . GLU A 1 184 ? 61.491 -14.780 -97.049 1.00 91.31 184 GLU A CA 1
ATOM 1462 C C . GLU A 1 184 ? 60.560 -15.493 -98.034 1.00 91.31 184 GLU A C 1
ATOM 1464 O O . GLU A 1 184 ? 61.000 -16.375 -98.774 1.00 91.31 184 GLU A O 1
ATOM 1469 N N . ALA A 1 185 ? 59.298 -15.063 -98.125 1.00 90.12 185 ALA A N 1
ATOM 1470 C CA . ALA A 1 185 ? 58.346 -15.597 -99.096 1.00 90.12 185 ALA A CA 1
ATOM 1471 C C . ALA A 1 185 ? 58.807 -15.370 -100.549 1.00 90.12 185 ALA A C 1
ATOM 1473 O O . ALA A 1 185 ? 58.694 -16.270 -101.382 1.00 90.12 185 ALA A O 1
ATOM 1474 N N . ALA A 1 186 ? 59.377 -14.200 -100.860 1.00 89.62 186 ALA A N 1
ATOM 1475 C CA . ALA A 1 186 ? 59.935 -13.920 -102.183 1.00 89.62 186 ALA A CA 1
ATOM 1476 C C . ALA A 1 186 ? 61.132 -14.833 -102.512 1.00 89.62 186 ALA A C 1
ATOM 1478 O O . ALA A 1 186 ? 61.212 -15.366 -103.620 1.00 89.62 186 ALA A O 1
ATOM 1479 N N . ALA A 1 187 ? 62.024 -15.075 -101.546 1.00 89.19 187 ALA A N 1
ATOM 1480 C CA . ALA A 1 187 ? 63.144 -16.000 -101.715 1.00 89.19 187 ALA A CA 1
ATOM 1481 C C . ALA A 1 187 ? 62.671 -17.448 -101.943 1.00 89.19 187 ALA A C 1
ATOM 1483 O O . ALA A 1 187 ? 63.190 -18.141 -102.821 1.00 89.19 187 ALA A O 1
ATOM 1484 N N . GLN A 1 188 ? 61.645 -17.894 -101.208 1.00 92.06 188 GLN A N 1
ATOM 1485 C CA . GLN A 1 188 ? 61.012 -19.197 -101.431 1.00 92.06 188 GLN A CA 1
ATOM 1486 C C . GLN A 1 188 ? 60.388 -19.293 -102.827 1.00 92.06 188 GLN A C 1
ATOM 1488 O O . GLN A 1 188 ? 60.536 -20.314 -103.500 1.00 92.06 188 GLN A O 1
ATOM 1493 N N . PHE A 1 189 ? 59.729 -18.229 -103.292 1.00 91.94 189 PHE A N 1
ATOM 1494 C CA . PHE A 1 189 ? 59.121 -18.199 -104.617 1.00 91.94 189 PHE A CA 1
ATOM 1495 C C . PHE A 1 189 ? 60.166 -18.315 -105.732 1.00 91.94 189 PHE A C 1
ATOM 1497 O O . PHE A 1 189 ? 59.985 -19.109 -106.655 1.00 91.94 189 PHE A O 1
ATOM 1504 N N . GLU A 1 190 ? 61.287 -17.597 -105.630 1.00 90.25 190 GLU A N 1
ATOM 1505 C CA . GLU A 1 190 ? 62.395 -17.722 -106.587 1.00 90.25 190 GLU A CA 1
ATOM 1506 C C . GLU A 1 190 ? 63.032 -19.118 -106.557 1.00 90.25 190 GLU A C 1
ATOM 1508 O O . GLU A 1 190 ? 63.333 -19.689 -107.608 1.00 90.25 190 GLU A O 1
ATOM 1513 N N . HIS A 1 191 ? 63.153 -19.734 -105.378 1.00 91.31 191 HIS A N 1
ATOM 1514 C CA . HIS A 1 191 ? 63.614 -21.117 -105.273 1.00 91.31 191 HIS A CA 1
ATOM 1515 C C . HIS A 1 191 ? 62.677 -22.094 -105.999 1.00 91.31 191 HIS A C 1
ATOM 1517 O O . HIS A 1 191 ? 63.130 -22.894 -106.823 1.00 91.31 191 HIS A O 1
ATOM 1523 N N . ILE A 1 192 ? 61.365 -22.002 -105.749 1.00 91.25 192 ILE A N 1
ATOM 1524 C CA . ILE A 1 192 ? 60.350 -22.824 -106.424 1.00 91.25 192 ILE A CA 1
ATOM 1525 C C . ILE A 1 192 ? 60.390 -22.579 -107.931 1.00 91.25 192 ILE A C 1
ATOM 1527 O O . ILE A 1 192 ? 60.388 -23.532 -108.709 1.00 91.25 192 ILE A O 1
ATOM 1531 N N . ARG A 1 193 ? 60.486 -21.319 -108.363 1.00 91.44 193 ARG A N 1
ATOM 1532 C CA . ARG A 1 193 ? 60.598 -20.954 -109.777 1.00 91.44 193 ARG A CA 1
ATOM 1533 C C . ARG A 1 193 ? 61.812 -21.613 -110.433 1.00 91.44 193 ARG A C 1
ATOM 1535 O O . ARG A 1 193 ? 61.676 -22.169 -111.523 1.00 91.44 193 ARG A O 1
ATOM 1542 N N . GLY A 1 194 ? 62.964 -21.614 -109.762 1.00 90.00 194 GLY A N 1
ATOM 1543 C CA . GLY A 1 194 ? 64.173 -22.300 -110.221 1.00 90.00 194 GLY A CA 1
ATOM 1544 C C . GLY A 1 194 ? 64.007 -23.821 -110.307 1.00 90.00 194 GLY A C 1
ATOM 1545 O O . GLY A 1 194 ? 64.418 -24.439 -111.289 1.00 90.00 194 GLY A O 1
ATOM 1546 N N . VAL A 1 195 ? 63.355 -24.442 -109.321 1.00 92.75 195 VAL A N 1
ATOM 1547 C CA . VAL A 1 195 ? 63.025 -25.879 -109.342 1.00 92.75 195 VAL A CA 1
ATOM 1548 C C . VAL A 1 195 ? 62.085 -26.216 -110.504 1.00 92.75 195 VAL A C 1
ATOM 1550 O O . VAL A 1 195 ? 62.366 -27.139 -111.265 1.00 92.75 195 VAL A O 1
ATOM 1553 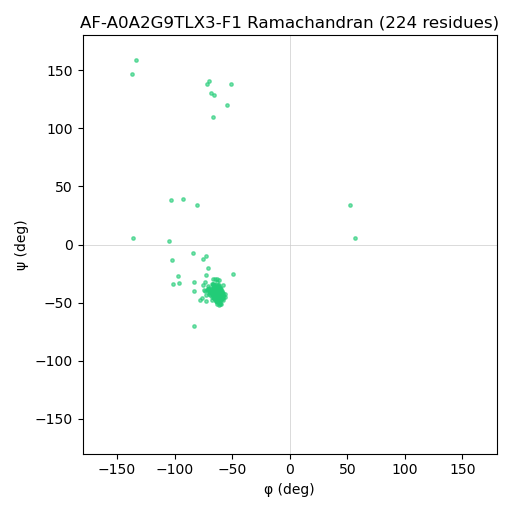N N . VAL A 1 196 ? 61.017 -25.440 -110.701 1.00 91.69 196 VAL A N 1
ATOM 1554 C CA . VAL A 1 196 ? 60.066 -25.626 -111.808 1.00 91.69 196 VAL A CA 1
ATOM 1555 C C . VAL A 1 196 ? 60.751 -25.450 -113.162 1.00 91.69 196 VAL A C 1
ATOM 1557 O O . VAL A 1 196 ? 60.483 -26.222 -114.079 1.00 91.69 196 VAL A O 1
ATOM 1560 N N . ALA A 1 197 ? 61.647 -24.470 -113.306 1.00 91.25 197 ALA A N 1
ATOM 1561 C CA . ALA A 1 197 ? 62.415 -24.282 -114.534 1.00 91.25 197 ALA A CA 1
ATOM 1562 C C . ALA A 1 197 ? 63.291 -25.504 -114.856 1.00 91.25 197 ALA A C 1
ATOM 1564 O O . ALA A 1 197 ? 63.312 -25.939 -116.007 1.00 91.25 197 ALA A O 1
ATOM 1565 N N . ARG A 1 198 ? 63.941 -26.102 -113.845 1.00 90.94 198 ARG A N 1
ATOM 1566 C CA . ARG A 1 198 ? 64.711 -27.348 -114.009 1.00 90.94 198 ARG A CA 1
ATOM 1567 C C . ARG A 1 198 ? 63.830 -28.514 -114.445 1.00 90.94 198 ARG A C 1
ATOM 1569 O O . ARG A 1 198 ? 64.135 -29.136 -115.455 1.00 90.94 198 ARG A O 1
ATOM 1576 N N . TYR A 1 199 ? 62.705 -28.749 -113.768 1.00 92.19 199 TYR A N 1
ATOM 1577 C CA . TYR A 1 199 ? 61.784 -29.819 -114.165 1.00 92.19 199 TYR A CA 1
ATOM 1578 C C . TYR A 1 199 ? 61.195 -29.603 -115.564 1.00 92.19 199 TYR A C 1
ATOM 1580 O O . TYR A 1 199 ? 61.024 -30.557 -116.312 1.00 92.19 199 TYR A O 1
ATOM 1588 N N . ARG A 1 200 ? 60.917 -28.357 -115.969 1.00 91.75 200 ARG A N 1
ATOM 1589 C CA . ARG A 1 200 ? 60.480 -28.058 -117.344 1.00 91.75 200 ARG A CA 1
ATOM 1590 C C . ARG A 1 200 ? 61.557 -28.374 -118.380 1.00 91.75 200 ARG A C 1
ATOM 1592 O O . ARG A 1 200 ? 61.218 -28.883 -119.448 1.00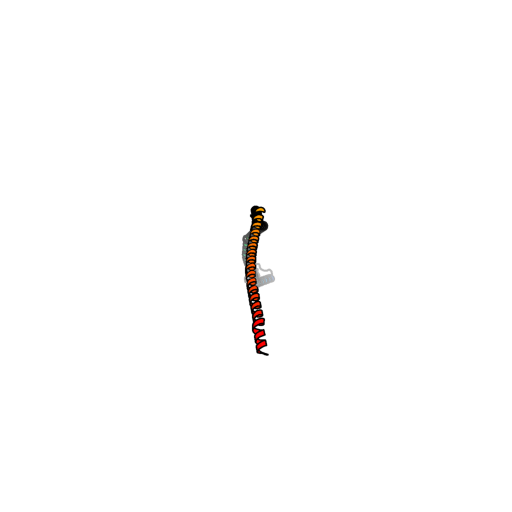 91.75 200 ARG A O 1
ATOM 1599 N N . ALA A 1 201 ? 62.820 -28.074 -118.081 1.00 91.12 201 ALA A N 1
ATOM 1600 C CA . ALA A 1 201 ? 63.937 -28.429 -118.951 1.00 91.12 201 ALA A CA 1
ATOM 1601 C C . ALA A 1 201 ? 64.076 -29.956 -119.071 1.00 91.12 201 ALA A C 1
ATOM 1603 O O . ALA A 1 201 ? 64.140 -30.469 -120.183 1.00 91.12 201 ALA A O 1
ATOM 1604 N N . GLU A 1 202 ? 63.997 -30.677 -117.952 1.00 92.44 202 GLU A N 1
ATOM 1605 C CA . GLU A 1 202 ? 64.068 -32.142 -117.914 1.00 92.44 202 GLU A CA 1
ATOM 1606 C C . GLU A 1 202 ? 62.901 -32.804 -118.666 1.00 92.44 202 GLU A C 1
ATOM 1608 O O . GLU A 1 202 ? 63.114 -33.699 -119.478 1.00 92.44 202 GLU A O 1
ATOM 1613 N N . ILE A 1 203 ? 61.666 -32.313 -118.499 1.00 90.19 203 ILE A N 1
ATOM 1614 C CA . ILE A 1 203 ? 60.508 -32.767 -119.291 1.00 90.19 203 ILE A CA 1
ATOM 1615 C C . ILE A 1 203 ? 60.733 -32.515 -120.787 1.00 90.19 203 ILE A C 1
ATOM 1617 O O . ILE A 1 203 ? 60.371 -33.354 -121.609 1.00 90.19 203 ILE A O 1
ATOM 1621 N N . SER A 1 204 ? 61.315 -31.371 -121.156 1.00 89.81 204 SER A N 1
ATOM 1622 C CA . SER A 1 204 ? 61.606 -31.056 -122.561 1.00 89.81 204 SER A CA 1
ATOM 1623 C C . SER A 1 204 ? 62.651 -32.013 -123.143 1.00 89.81 204 SER A C 1
ATOM 1625 O O . SER A 1 204 ? 62.484 -32.489 -124.264 1.00 89.81 204 SER A O 1
ATOM 1627 N N . GLU A 1 205 ? 63.680 -32.359 -122.368 1.00 89.62 205 GLU A N 1
ATOM 1628 C CA . GLU A 1 205 ? 64.704 -33.337 -122.745 1.00 89.62 205 GLU A CA 1
ATOM 1629 C C . GLU A 1 205 ? 64.123 -34.755 -122.876 1.00 89.62 205 GLU A C 1
ATOM 1631 O O . GLU A 1 205 ? 64.346 -35.430 -123.884 1.00 89.62 205 GLU A O 1
ATOM 1636 N N . LEU A 1 206 ? 63.298 -35.187 -121.915 1.00 88.00 206 LEU A N 1
ATOM 1637 C CA . LEU A 1 206 ? 62.592 -36.469 -121.975 1.00 88.00 206 LEU A CA 1
ATOM 1638 C C . LEU A 1 206 ? 61.628 -36.541 -123.165 1.00 88.00 206 LEU A C 1
ATOM 1640 O O . LEU A 1 206 ? 61.559 -37.579 -123.821 1.00 88.00 206 LEU A O 1
ATOM 1644 N N . ASN A 1 207 ? 60.919 -35.454 -123.481 1.00 88.00 207 ASN A N 1
ATOM 1645 C CA . ASN A 1 207 ? 60.057 -35.381 -124.662 1.00 88.00 207 ASN A CA 1
ATOM 1646 C C . ASN A 1 207 ? 60.868 -35.477 -125.958 1.00 88.00 207 ASN A C 1
ATOM 1648 O O . ASN A 1 207 ? 60.503 -36.266 -126.823 1.00 88.00 207 ASN A O 1
ATOM 1652 N N . SER A 1 208 ? 61.996 -34.765 -126.068 1.00 85.75 208 SER A N 1
ATOM 1653 C CA . SER A 1 208 ? 62.898 -34.890 -127.222 1.00 85.75 208 SER A CA 1
ATOM 1654 C C . SER A 1 208 ? 63.397 -36.328 -127.382 1.00 85.75 208 SER A C 1
ATOM 1656 O O . SER A 1 208 ? 63.408 -36.872 -128.482 1.00 85.75 208 SER A O 1
ATOM 1658 N N . ARG A 1 209 ? 63.750 -36.989 -126.274 1.00 84.75 209 ARG A N 1
ATOM 1659 C CA . ARG A 1 209 ? 64.199 -38.385 -126.284 1.00 84.75 209 ARG A CA 1
ATOM 1660 C C . ARG A 1 209 ? 63.082 -39.363 -126.644 1.00 84.75 209 ARG A C 1
ATOM 1662 O O . ARG A 1 209 ? 63.331 -40.320 -127.372 1.00 84.75 209 ARG A O 1
ATOM 1669 N N . ARG A 1 210 ? 61.854 -39.131 -126.169 1.00 82.94 210 ARG A N 1
ATOM 1670 C CA . ARG A 1 210 ? 60.665 -39.883 -126.594 1.00 82.94 210 ARG A CA 1
ATOM 1671 C C . ARG A 1 210 ? 60.454 -39.731 -128.095 1.00 82.94 210 ARG A C 1
ATOM 1673 O O . ARG A 1 210 ? 60.252 -40.736 -128.765 1.00 82.94 210 ARG A O 1
ATOM 1680 N N . ASP A 1 211 ? 60.518 -38.510 -128.614 1.00 85.12 211 ASP A N 1
ATOM 1681 C CA . ASP A 1 211 ? 60.318 -38.239 -130.038 1.00 85.12 211 ASP A CA 1
ATOM 1682 C C . ASP A 1 211 ? 61.411 -38.912 -130.881 1.00 85.12 211 ASP A C 1
ATOM 1684 O O . ASP A 1 211 ? 61.101 -39.535 -131.894 1.00 85.12 211 ASP A O 1
ATOM 1688 N N . GLU A 1 212 ? 62.664 -38.924 -130.412 1.00 82.88 212 GLU A N 1
ATOM 1689 C CA . GLU A 1 212 ? 63.741 -39.710 -131.026 1.00 82.88 212 GLU A CA 1
ATOM 1690 C C . GLU A 1 212 ? 63.473 -41.221 -131.019 1.00 82.88 212 GLU A C 1
ATOM 1692 O O . GLU A 1 212 ? 63.736 -41.891 -132.019 1.00 82.88 212 GLU A O 1
ATOM 1697 N N . ILE A 1 213 ? 62.963 -41.781 -129.916 1.00 79.19 213 ILE A N 1
ATOM 1698 C CA . ILE A 1 213 ? 62.607 -43.206 -129.828 1.00 79.19 213 ILE A CA 1
ATOM 1699 C C . ILE A 1 213 ? 61.452 -43.521 -130.785 1.00 79.19 213 ILE A C 1
ATOM 1701 O O . ILE A 1 213 ? 61.540 -44.488 -131.540 1.00 79.19 213 ILE A O 1
ATOM 1705 N N . MET A 1 214 ? 60.411 -42.686 -130.812 1.00 77.75 214 MET A N 1
ATOM 1706 C CA . MET A 1 214 ? 59.289 -42.814 -131.746 1.00 77.75 214 MET A CA 1
ATOM 1707 C C . MET A 1 214 ? 59.778 -42.779 -133.201 1.00 77.75 214 MET A C 1
ATOM 1709 O O . MET A 1 214 ? 59.403 -43.637 -133.994 1.00 77.75 214 MET A O 1
ATOM 1713 N N . GLN A 1 215 ? 60.675 -41.852 -133.552 1.00 77.06 215 GLN A N 1
ATOM 1714 C CA . GLN A 1 215 ? 61.210 -41.744 -134.912 1.00 77.06 215 GLN A CA 1
ATOM 1715 C C . GLN A 1 215 ? 62.165 -42.873 -135.300 1.00 77.06 215 GLN A C 1
ATOM 1717 O O . GLN A 1 215 ? 62.150 -43.282 -136.458 1.00 77.06 215 GLN A O 1
ATOM 1722 N N . LYS A 1 216 ? 63.031 -43.347 -134.394 1.00 74.81 216 LYS A N 1
ATOM 1723 C CA . LYS A 1 216 ? 64.108 -44.304 -134.724 1.00 74.81 216 LYS A CA 1
ATOM 1724 C C . LYS A 1 216 ? 63.756 -45.760 -134.447 1.00 74.81 216 LYS A C 1
ATOM 1726 O O . LYS A 1 216 ? 64.288 -46.635 -135.122 1.00 74.81 216 LYS A O 1
ATOM 1731 N N . GLN A 1 217 ? 62.962 -46.035 -133.416 1.00 66.31 217 GLN A N 1
ATOM 1732 C CA . GLN A 1 217 ? 62.664 -47.404 -132.989 1.00 66.31 217 GLN A CA 1
ATOM 1733 C C . GLN A 1 217 ? 61.299 -47.880 -133.466 1.00 66.31 217 GLN A C 1
ATOM 1735 O O . GLN A 1 217 ? 61.176 -49.045 -133.823 1.00 66.31 217 GLN A O 1
ATOM 1740 N N . LEU A 1 218 ? 60.304 -46.993 -133.546 1.00 62.91 218 LEU A N 1
ATOM 1741 C CA . LEU A 1 218 ? 58.977 -47.367 -134.038 1.00 62.91 218 LEU A CA 1
ATOM 1742 C C . LEU A 1 218 ? 58.973 -47.543 -135.561 1.00 62.91 218 LEU A C 1
ATOM 1744 O O . LEU A 1 218 ? 58.451 -48.535 -136.046 1.00 62.91 218 LEU A O 1
ATOM 1748 N N . SER A 1 219 ? 59.688 -46.685 -136.294 1.00 62.62 219 SER A N 1
ATOM 1749 C CA . SER A 1 219 ? 59.932 -46.876 -137.733 1.00 62.62 219 SER A CA 1
ATOM 1750 C C . SER A 1 219 ? 60.707 -48.162 -138.049 1.00 62.62 219 SER A C 1
ATOM 1752 O O . SER A 1 219 ? 60.433 -48.817 -139.050 1.00 62.62 219 SER A O 1
ATOM 1754 N N . LYS A 1 220 ? 61.647 -48.560 -137.180 1.00 63.75 220 LYS A N 1
ATOM 1755 C CA . LYS A 1 220 ? 62.347 -49.848 -137.287 1.00 63.75 220 LYS A CA 1
ATOM 1756 C C . LYS A 1 220 ? 61.429 -51.033 -136.997 1.00 63.75 220 LYS A C 1
ATOM 1758 O O . LYS A 1 220 ? 61.465 -52.001 -137.741 1.00 63.75 220 LYS A O 1
ATOM 1763 N N . ALA A 1 221 ? 60.595 -50.947 -135.963 1.00 60.19 221 ALA A N 1
ATOM 1764 C CA . ALA A 1 221 ? 59.632 -51.997 -135.642 1.00 60.19 221 ALA A CA 1
ATOM 1765 C C . ALA A 1 221 ? 58.550 -52.145 -136.729 1.00 60.19 221 ALA A C 1
ATOM 1767 O O . ALA A 1 221 ? 58.162 -53.261 -137.052 1.00 60.19 221 ALA A O 1
ATOM 1768 N N . GLU A 1 222 ? 58.100 -51.043 -137.337 1.00 61.97 222 GLU A N 1
ATOM 1769 C CA . GLU A 1 222 ? 57.179 -51.065 -138.482 1.00 61.97 222 GLU A CA 1
ATOM 1770 C C . GLU A 1 222 ? 57.827 -51.673 -139.739 1.00 61.97 222 GLU A C 1
ATOM 1772 O O . GLU A 1 222 ? 57.147 -52.373 -140.484 1.00 61.97 222 GLU A O 1
ATOM 1777 N N . GLN A 1 223 ? 59.136 -51.478 -139.949 1.00 62.47 223 GLN A N 1
ATOM 1778 C CA . GLN A 1 223 ? 59.896 -52.127 -141.029 1.00 62.47 223 GLN A CA 1
ATOM 1779 C C . GLN A 1 223 ? 60.161 -53.621 -140.790 1.00 62.47 223 GLN A C 1
ATOM 1781 O O . GLN A 1 223 ? 60.326 -54.356 -141.755 1.00 62.47 223 GLN A O 1
ATOM 1786 N N . GLU A 1 224 ? 60.200 -54.082 -139.538 1.00 62.41 224 GLU A N 1
ATOM 1787 C CA . GLU A 1 224 ? 60.344 -55.507 -139.187 1.00 62.41 224 GLU A CA 1
ATOM 1788 C C . GLU A 1 224 ? 58.998 -56.270 -139.193 1.00 62.41 224 GLU A C 1
ATOM 1790 O O . GLU A 1 224 ? 58.987 -57.495 -139.069 1.00 62.41 224 GLU A O 1
ATOM 1795 N N . LEU A 1 225 ? 57.868 -55.567 -139.355 1.00 56.84 225 LEU A N 1
ATOM 1796 C CA . LEU A 1 225 ? 56.502 -56.116 -139.414 1.00 56.84 225 LEU A CA 1
ATOM 1797 C C . LEU A 1 225 ? 55.892 -56.151 -140.839 1.00 56.84 225 LEU A C 1
ATOM 1799 O O . LEU A 1 225 ? 54.739 -56.569 -140.978 1.00 56.84 225 LEU A O 1
ATOM 1803 N N . GLN A 1 226 ? 56.643 -55.749 -141.877 1.00 46.94 226 GLN A N 1
ATOM 1804 C CA . GLN A 1 226 ? 56.302 -55.879 -143.310 1.00 46.94 226 GLN A CA 1
ATOM 1805 C C . GLN A 1 226 ? 57.164 -56.938 -144.001 1.00 46.94 226 GLN A C 1
ATOM 1807 O O . GLN A 1 226 ? 56.611 -57.633 -144.884 1.00 46.94 226 GLN A O 1
#

Secondary structure (DSSP, 8-state):
-HHHHHHHHHHHHSB-TTT-PBPSSHHHHHHHHHHHHHHHHHHHHHHHHHHHHHHHHHHHHHHHHHHHHHHHHHHHHIIIIIHHHHHHHHHHHHHHHHHHHHHHHHHHHHHHHHHHHHHHHHHHHHHHHHHHHHHHHHHHHHHHHHHHHHHHT-S----HHHHHHHHHHHHHHHHHHHHHHHHHHHHHHHHHHHHHHHHHHHHHHHHHHHHHHIIIIIHHHHHT--

Sequence (226 aa):
TLYESWSEEVTKRSCCPLCERRFTSKTGAIELSGKLLDMSLAVPDDIERLERQVQEAEEKERRLANALIHVDQCKKIMDGKVKVVRKEVGDYNREEASLTKTLEKLRKKHATQSSSFKRLLDVKADVSLMDSLLATVRSLTDQINELSEGLGDNPCRAPLSVMRKELTEKELHELRERRISSSEAAAQFEHIRGVVARYRAEISELNSRRDEIMQKQLSKAEQELQ

InterPro domains:
  IPR013134 RAD50, zinc hook [PF04423] (2-46)